Protein AF-0000000072903049 (afdb_homodimer)

InterPro domains:
  IPR007138 Antibiotic biosynthesis monooxygenase domain [PF03992] (1-74)
  IPR007138 Antibiotic biosynthesis monooxygenase domain [PS51725] (2-92)
  IPR011008 Dimeric alpha-beta barrel [SSF54909] (1-82)
  IPR050404 Heme-degrading monooxygenase [PTHR34474] (1-95)

Solvent-accessible surface area (backbone atoms only — not comparable to full-atom values): 11261 Å² total; per-residue (Å²): 76,24,34,40,36,45,30,41,31,29,48,51,92,50,46,65,57,54,52,52,51,50,40,54,48,52,64,55,49,76,70,40,67,52,54,72,47,75,48,39,31,36,37,79,54,94,67,32,33,33,39,32,41,40,35,32,20,62,39,60,66,37,52,53,52,56,64,61,32,65,72,51,45,50,53,52,51,54,52,54,52,46,52,72,74,40,78,60,93,70,66,72,50,72,48,80,48,66,36,32,58,47,88,77,122,78,25,35,41,35,44,31,42,33,31,48,51,92,51,47,67,58,55,53,52,50,48,40,55,47,52,62,56,48,75,70,40,70,49,53,72,47,76,48,38,29,36,38,79,55,94,68,32,33,34,39,32,42,39,36,32,22,63,39,61,68,36,52,53,52,56,62,61,33,65,72,49,45,51,52,52,50,52,52,54,52,47,55,72,74,40,78,62,90,70,67,71,51,72,48,80,48,65,35,30,59,48,88,75,121

Organism: NCBI:txid1402861

Foldseek 3Di:
DKKKKKKKKWFPVVVVVVVVVLVVCVVLVVPFPFWDDWDWDWDDDDGMIMIIIMTDGNDVVSVVVSCPDPVNVVVVVVVVVCVVVDVDPIDMDIDMDMDDDDDDD/DKKKKKKKKWFPVVVVVVVVVLVVCVVLVVPFPFWDDWDWDWDDDDGMIMIIIITDGNDVVSVVVSCPDPVNVVVVVVVVVCVVVDVDPIDMDIDMDMDDDDDDD

Sequence (210 aa):
MFVMNASFEIDKEYEDRLAHKAKKNKQEILEADGVVSFECWRKEHRETVEYVFVSKWEKQEDFKAWISREEHVEEHKEMNKKKKVEEPAVKIKKTLRSFETLEIDMFVMNASFEIDKEYEDRLAHKAKKNKQEILEADGVVSFECWRKEHRETVEYVFVSKWEKQEDFKAWISREEHVEEHKEMNKKKKVEEPAVKIKKTLRSFETLEID

pLDDT: mean 95.35, std 6.44, range [66.31, 98.94]

Radius of gyration: 19.25 Å; Cα contacts (8 Å, |Δi|>4): 342; chains: 2; bounding box: 36×58×46 Å

Nearest PDB structures (foldseek):
  1iuj-assembly1_B  TM=7.851E-01  e=2.931E-06  Thermus thermophilus
  8avi-assembly1_B  TM=8.011E-01  e=6.823E-06  Bacillus cereus ATCC 14579
  2zdo-assembly2_C  TM=6.700E-01  e=1.829E-05  Staphylococcus aureus
  1xbw-assembly1_A  TM=7.559E-01  e=2.150E-04  Staphylococcus aureus subsp. aureus MW2
  1n5v-assembly1_B  TM=6.209E-01  e=1.250E-03  Streptomyces coelicolor A3(2)

Secondary structure (DSSP, 8-state):
-EEEEEEEEEEGGGHHHHHHHHHHHHHHHTTSTTEEEEEEEEEE-SSEEEEEEEEEESSHHHHHHHHTSHHHHHHHHHHHHHHHHS--SS--EEEEEEEEEE---/-EEEEEEEEEEGGGHHHHHHHHHHHHHHHTTSTTEEEEEEEEEE-SSEEEEEEEEEESSHHHHHHHHTSHHHHHHHHHHHHHHHHS--SS--EEEEEEEEEE---

Structure (mmCIF, N/CA/C/O backbone):
data_AF-0000000072903049-model_v1
#
loop_
_entity.id
_entity.type
_entity.pdbx_description
1 polymer 'Antibiotic biosynthesis monooxygenase'
#
loop_
_atom_site.group_PDB
_atom_site.id
_atom_site.type_symbol
_atom_site.label_atom_id
_atom_site.label_alt_id
_atom_site.label_comp_id
_atom_site.label_asym_id
_atom_site.label_entity_id
_atom_site.label_seq_id
_atom_site.pdbx_PDB_ins_code
_atom_site.Cartn_x
_atom_site.Cartn_y
_atom_site.Cartn_z
_atom_site.occupancy
_atom_site.B_iso_or_equiv
_atom_site.auth_seq_id
_atom_site.auth_comp_id
_atom_site.auth_asym_id
_atom_site.auth_atom_id
_atom_site.pdbx_PDB_model_num
ATOM 1 N N . MET A 1 1 ? -13.984 1.523 -6.125 1 97.81 1 MET A N 1
ATOM 2 C CA . MET A 1 1 ? -12.953 0.667 -6.711 1 97.81 1 MET A CA 1
ATOM 3 C C . MET A 1 1 ? -12.195 -0.089 -5.625 1 97.81 1 MET A C 1
ATOM 5 O O . MET A 1 1 ? -11.906 0.464 -4.562 1 97.81 1 MET A O 1
ATOM 9 N N . PHE A 1 2 ? -12 -1.408 -5.785 1 98.88 2 PHE A N 1
ATOM 10 C CA . PHE A 1 2 ? -11.297 -2.275 -4.848 1 98.88 2 PHE A CA 1
ATOM 11 C C . PHE A 1 2 ? -9.805 -2.338 -5.184 1 98.88 2 PHE A C 1
ATOM 13 O O . PHE A 1 2 ? -9.438 -2.436 -6.355 1 98.88 2 PHE A O 1
ATOM 20 N N . VAL A 1 3 ? -8.953 -2.262 -4.129 1 98.94 3 VAL A N 1
ATOM 21 C CA . VAL A 1 3 ? -7.512 -2.309 -4.328 1 98.94 3 VAL A CA 1
ATOM 22 C C . VAL A 1 3 ? -6.918 -3.473 -3.537 1 98.94 3 VAL A C 1
ATOM 24 O O . VAL A 1 3 ? -7.227 -3.65 -2.355 1 98.94 3 VAL A O 1
ATOM 27 N N . MET A 1 4 ? -6.098 -4.281 -4.152 1 98.88 4 MET A N 1
ATOM 28 C CA . MET A 1 4 ? -5.352 -5.336 -3.471 1 98.88 4 MET A CA 1
ATOM 29 C C . MET A 1 4 ? -3.852 -5.105 -3.59 1 98.88 4 MET A C 1
ATOM 31 O O . MET A 1 4 ? -3.326 -4.965 -4.695 1 98.88 4 MET A O 1
ATOM 35 N N . ASN A 1 5 ? -3.203 -4.957 -2.438 1 98.94 5 ASN A N 1
ATOM 36 C CA . ASN A 1 5 ? -1.746 -4.969 -2.354 1 98.94 5 ASN A CA 1
ATOM 37 C C . ASN A 1 5 ? -1.224 -6.328 -1.896 1 98.94 5 ASN A C 1
ATOM 39 O O . ASN A 1 5 ? -1.419 -6.719 -0.744 1 98.94 5 ASN A O 1
ATOM 43 N N . ALA A 1 6 ? -0.595 -7.027 -2.775 1 98.81 6 ALA A N 1
ATOM 44 C CA . ALA A 1 6 ? 0.141 -8.234 -2.402 1 98.81 6 ALA A CA 1
ATOM 45 C C . ALA A 1 6 ? 1.641 -7.965 -2.336 1 98.81 6 ALA A C 1
ATOM 47 O O . ALA A 1 6 ? 2.289 -7.762 -3.367 1 98.81 6 ALA A O 1
ATOM 48 N N . SER A 1 7 ? 2.143 -7.977 -1.169 1 98.81 7 SER A N 1
ATOM 49 C CA . SER A 1 7 ? 3.559 -7.707 -0.949 1 98.81 7 SER A CA 1
ATOM 50 C C . SER A 1 7 ? 4.355 -9 -0.8 1 98.81 7 SER A C 1
ATOM 52 O O . SER A 1 7 ? 3.943 -9.906 -0.075 1 98.81 7 SER A O 1
ATOM 54 N N . PHE A 1 8 ? 5.434 -9.062 -1.446 1 98.75 8 PHE A N 1
ATOM 55 C CA . PHE A 1 8 ? 6.355 -10.195 -1.394 1 98.75 8 PHE A CA 1
ATOM 56 C C . PHE A 1 8 ? 7.766 -9.727 -1.054 1 98.75 8 PHE A C 1
ATOM 58 O O . PHE A 1 8 ? 8.336 -8.891 -1.761 1 98.75 8 PHE A O 1
ATOM 65 N N . GLU A 1 9 ? 8.312 -10.227 -0.028 1 98.81 9 GLU A N 1
ATOM 66 C CA . GLU A 1 9 ? 9.648 -9.852 0.427 1 98.81 9 GLU A CA 1
ATOM 67 C C . GLU A 1 9 ? 10.578 -11.07 0.471 1 98.81 9 GLU A C 1
ATOM 69 O O . GLU A 1 9 ? 10.195 -12.125 0.971 1 98.81 9 GLU A O 1
ATOM 74 N N . ILE A 1 10 ? 11.734 -10.898 -0.001 1 98.56 10 ILE A N 1
ATOM 75 C CA . ILE A 1 10 ? 12.68 -12.008 -0.15 1 98.56 10 ILE A CA 1
ATOM 76 C C . ILE A 1 10 ? 14.109 -11.5 0.017 1 98.56 10 ILE A C 1
ATOM 78 O O . ILE A 1 10 ? 14.359 -10.297 -0.09 1 98.56 10 ILE A O 1
ATOM 82 N N . ASP A 1 11 ? 15.031 -12.406 0.292 1 98.19 11 ASP A N 1
ATOM 83 C CA . ASP A 1 11 ? 16.438 -12.031 0.302 1 98.19 11 ASP A CA 1
ATOM 84 C C . ASP A 1 11 ? 16.875 -11.477 -1.054 1 98.19 11 ASP A C 1
ATOM 86 O O . ASP A 1 11 ? 16.469 -11.992 -2.098 1 98.19 11 ASP A O 1
ATOM 90 N N . LYS A 1 12 ? 17.766 -10.484 -1.036 1 97.94 12 LYS A N 1
ATOM 91 C CA . LYS A 1 12 ? 18.156 -9.75 -2.234 1 97.94 12 LYS A CA 1
ATOM 92 C C . LYS A 1 12 ? 18.75 -10.688 -3.285 1 97.94 12 LYS A C 1
ATOM 94 O O . LYS A 1 12 ? 18.578 -10.461 -4.488 1 97.94 12 LYS A O 1
ATOM 99 N N . GLU A 1 13 ? 19.406 -11.68 -2.797 1 97.25 13 GLU A N 1
ATOM 100 C CA . GLU A 1 13 ? 20.094 -12.586 -3.707 1 97.25 13 GLU A CA 1
ATOM 101 C C . GLU A 1 13 ? 19.094 -13.344 -4.582 1 97.25 13 GLU A C 1
ATOM 103 O O . GLU A 1 13 ? 19.453 -13.867 -5.637 1 97.25 13 GLU A O 1
ATOM 108 N N . TYR A 1 14 ? 17.859 -13.289 -4.246 1 97.69 14 TYR A N 1
ATOM 109 C CA . TYR A 1 14 ? 16.859 -14.055 -4.98 1 97.69 14 TYR A CA 1
ATOM 110 C C . TYR A 1 14 ? 15.836 -13.125 -5.621 1 97.69 14 TYR A C 1
ATOM 112 O O . TYR A 1 14 ? 14.711 -13.547 -5.922 1 97.69 14 TYR A O 1
ATOM 120 N N . GLU A 1 15 ? 16.094 -11.891 -5.793 1 98 15 GLU A N 1
ATOM 121 C CA . GLU A 1 15 ? 15.148 -10.914 -6.332 1 98 15 GLU A CA 1
ATOM 122 C C . GLU A 1 15 ? 14.586 -11.375 -7.672 1 98 15 GLU A C 1
ATOM 124 O O . GLU A 1 15 ? 13.445 -11.062 -8.016 1 98 15 GLU A O 1
ATOM 129 N N . ASP A 1 16 ? 15.367 -12.133 -8.406 1 97.56 16 ASP A N 1
ATOM 130 C CA . ASP A 1 16 ? 14.922 -12.617 -9.719 1 97.56 16 ASP A CA 1
ATOM 131 C C . ASP A 1 16 ? 13.633 -13.422 -9.594 1 97.56 16 ASP A C 1
ATOM 133 O O . ASP A 1 16 ? 12.812 -13.43 -10.523 1 97.56 16 ASP A O 1
ATOM 137 N N . ARG A 1 17 ? 13.438 -14.023 -8.523 1 96.94 17 ARG A N 1
ATOM 138 C CA . ARG A 1 17 ? 12.211 -14.789 -8.305 1 96.94 17 ARG A CA 1
ATOM 139 C C . ARG A 1 17 ? 10.992 -13.867 -8.25 1 96.94 17 ARG A C 1
ATOM 141 O O . ARG A 1 17 ? 9.938 -14.195 -8.781 1 96.94 17 ARG A O 1
ATOM 148 N N . LEU A 1 18 ? 11.18 -12.75 -7.633 1 98.19 18 LEU A N 1
ATOM 149 C CA . LEU A 1 18 ? 10.078 -11.797 -7.566 1 98.19 18 LEU A CA 1
ATOM 150 C C . LEU A 1 18 ? 9.82 -11.164 -8.93 1 98.19 18 LEU A C 1
ATOM 152 O O . LEU A 1 18 ? 8.672 -10.906 -9.297 1 98.19 18 LEU A O 1
ATOM 156 N N . ALA A 1 19 ? 10.891 -10.953 -9.617 1 98.06 19 ALA A N 1
ATOM 157 C CA . ALA A 1 19 ? 10.734 -10.391 -10.953 1 98.06 19 ALA A CA 1
ATOM 158 C C . ALA A 1 19 ? 9.93 -11.32 -11.852 1 98.06 19 ALA A C 1
ATOM 160 O O . ALA A 1 19 ? 9.047 -10.875 -12.594 1 98.06 19 ALA A O 1
ATOM 161 N N . HIS A 1 20 ? 10.242 -12.57 -11.773 1 97.44 20 HIS A N 1
ATOM 162 C CA . HIS A 1 20 ? 9.516 -13.57 -12.547 1 97.44 20 HIS A CA 1
ATOM 163 C C . HIS A 1 20 ? 8.047 -13.625 -12.133 1 97.44 20 HIS A C 1
ATOM 165 O O . HIS A 1 20 ? 7.156 -13.648 -12.984 1 97.44 20 HIS A O 1
ATOM 171 N N . LYS A 1 21 ? 7.797 -13.609 -10.891 1 97.31 21 LYS A N 1
ATOM 172 C CA . LYS A 1 21 ? 6.438 -13.609 -10.352 1 97.31 21 LYS A CA 1
ATOM 173 C C . LYS A 1 21 ? 5.652 -12.398 -10.844 1 97.31 21 LYS A C 1
ATOM 175 O O . LYS A 1 21 ? 4.488 -12.523 -11.227 1 97.31 21 LYS A O 1
ATOM 180 N N . ALA A 1 22 ? 6.305 -11.273 -10.828 1 98.25 22 ALA A N 1
ATOM 181 C CA . ALA A 1 22 ? 5.672 -10.031 -11.266 1 98.25 22 ALA A CA 1
ATOM 182 C C . ALA A 1 22 ? 5.266 -10.109 -12.734 1 98.25 22 ALA A C 1
ATOM 184 O O . ALA A 1 22 ? 4.16 -9.703 -13.102 1 98.25 22 ALA A O 1
ATOM 185 N N . LYS A 1 23 ? 6.172 -10.57 -13.547 1 97.69 23 LYS A N 1
ATOM 186 C CA . LYS A 1 23 ? 5.895 -10.703 -14.977 1 97.69 23 LYS A CA 1
ATOM 187 C C . LYS A 1 23 ? 4.707 -11.625 -15.227 1 97.69 23 LYS A C 1
ATOM 189 O O . LYS A 1 23 ? 3.797 -11.289 -15.984 1 97.69 23 LYS A O 1
ATOM 194 N N . LYS A 1 24 ? 4.734 -12.781 -14.617 1 96.31 24 LYS A N 1
ATOM 195 C CA . LYS A 1 24 ? 3.65 -13.75 -14.758 1 96.31 24 LYS A CA 1
ATOM 196 C C . LYS A 1 24 ? 2.326 -13.164 -14.281 1 96.31 24 LYS A C 1
ATOM 198 O O . LYS A 1 24 ? 1.304 -13.289 -14.961 1 96.31 24 LYS A O 1
ATOM 203 N N . ASN A 1 25 ? 2.326 -12.57 -13.094 1 97.12 25 ASN A N 1
ATOM 204 C CA . ASN A 1 25 ? 1.116 -11.977 -12.531 1 97.12 25 ASN A CA 1
ATOM 205 C C . ASN A 1 25 ? 0.532 -10.914 -13.453 1 97.12 25 ASN A C 1
ATOM 207 O O . ASN A 1 25 ? -0.679 -10.875 -13.688 1 97.12 25 ASN A O 1
ATOM 211 N N . LYS A 1 26 ? 1.396 -10.039 -13.898 1 97.56 26 LYS A N 1
ATOM 212 C CA . LYS A 1 26 ? 0.942 -8.977 -14.789 1 97.56 26 LYS A CA 1
ATOM 213 C C . LYS A 1 26 ? 0.215 -9.547 -16 1 97.56 26 LYS A C 1
ATOM 215 O O . LYS A 1 26 ? -0.867 -9.078 -16.359 1 97.56 26 LYS A O 1
ATOM 220 N N . GLN A 1 27 ? 0.787 -10.539 -16.641 1 95.88 27 GLN A N 1
ATOM 221 C CA . GLN A 1 27 ? 0.192 -11.172 -17.828 1 95.88 27 GLN A CA 1
ATOM 222 C C . GLN A 1 27 ? -1.183 -11.75 -17.5 1 95.88 27 GLN A C 1
ATOM 224 O O . GLN A 1 27 ? -2.133 -11.562 -18.266 1 95.88 27 GLN A O 1
ATOM 229 N N . GLU A 1 28 ? -1.325 -12.406 -16.422 1 96 28 GLU A N 1
ATOM 230 C CA . GLU A 1 28 ? -2.568 -13.07 -16.047 1 96 28 GLU A CA 1
ATOM 231 C C . GLU A 1 28 ? -3.627 -12.055 -15.617 1 96 28 GLU A C 1
ATOM 233 O O . GLU A 1 28 ? -4.785 -12.148 -16.031 1 96 28 GLU A O 1
ATOM 238 N N . ILE A 1 29 ? -3.209 -11.086 -14.812 1 97.5 29 ILE A N 1
ATOM 239 C CA . ILE A 1 29 ? -4.168 -10.211 -14.148 1 97.5 29 ILE A CA 1
ATOM 240 C C . ILE A 1 29 ? -4.77 -9.234 -15.156 1 97.5 29 ILE A C 1
ATOM 242 O O . ILE A 1 29 ? -5.934 -8.859 -15.047 1 97.5 29 ILE A O 1
ATOM 246 N N . LEU A 1 30 ? -4.043 -8.828 -16.125 1 95 30 LEU A N 1
ATOM 247 C CA . LEU A 1 30 ? -4.531 -7.859 -17.094 1 95 30 LEU A CA 1
ATOM 248 C C . LEU A 1 30 ? -5.59 -8.477 -18 1 95 30 LEU A C 1
ATOM 250 O O . LEU A 1 30 ? -6.332 -7.762 -18.672 1 95 30 LEU A O 1
ATOM 254 N N . GLU A 1 31 ? -5.699 -9.844 -18 1 94.81 31 GLU A N 1
ATOM 255 C CA . GLU A 1 31 ? -6.723 -10.555 -18.766 1 94.81 31 GLU A CA 1
ATOM 256 C C . GLU A 1 31 ? -7.977 -10.789 -17.938 1 94.81 31 GLU A C 1
ATOM 258 O O . GLU A 1 31 ? -8.992 -11.266 -18.438 1 94.81 31 GLU A O 1
ATOM 263 N N . ALA A 1 32 ? -7.906 -10.398 -16.703 1 97.19 32 ALA A N 1
ATOM 264 C CA . ALA A 1 32 ? -9 -10.68 -15.781 1 97.19 32 ALA A CA 1
ATOM 265 C C . ALA A 1 32 ? -10.156 -9.703 -15.984 1 97.19 32 ALA A C 1
ATOM 267 O O . ALA A 1 32 ? -9.938 -8.523 -16.281 1 97.19 32 ALA A O 1
ATOM 268 N N . ASP A 1 33 ? -11.32 -10.188 -15.836 1 97.5 33 ASP A N 1
ATOM 269 C CA . ASP A 1 33 ? -12.492 -9.32 -15.875 1 97.5 33 ASP A CA 1
ATOM 270 C C . ASP A 1 33 ? -12.516 -8.375 -14.68 1 97.5 33 ASP A C 1
ATOM 272 O O . ASP A 1 33 ? -12.258 -8.797 -13.547 1 97.5 33 ASP A O 1
ATOM 276 N N . GLY A 1 34 ? -12.805 -7.113 -14.977 1 98.31 34 GLY A N 1
ATOM 277 C CA . GLY A 1 34 ? -13.039 -6.164 -13.898 1 98.31 34 GLY A CA 1
ATOM 278 C C . GLY A 1 34 ? -11.766 -5.492 -13.406 1 98.31 34 GLY A C 1
ATOM 279 O O . GLY A 1 34 ? -11.82 -4.609 -12.555 1 98.31 34 GLY A O 1
ATOM 280 N N . VAL A 1 35 ? -10.586 -5.887 -13.922 1 98.5 35 VAL A N 1
ATOM 281 C CA . VAL A 1 35 ? -9.328 -5.254 -13.531 1 98.5 35 VAL A CA 1
ATOM 282 C C . VAL A 1 35 ? -9.242 -3.855 -14.141 1 98.5 35 VAL A C 1
ATOM 284 O O . VAL A 1 35 ? -9.562 -3.664 -15.32 1 98.5 35 VAL A O 1
ATOM 287 N N . VAL A 1 36 ? -8.922 -2.93 -13.3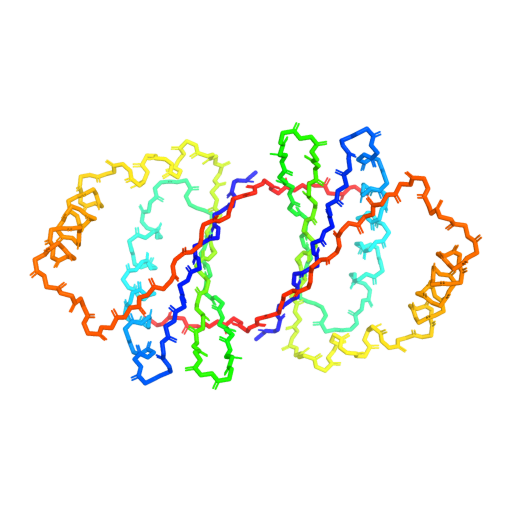36 1 98.25 36 VAL A N 1
ATOM 288 C CA . VAL A 1 36 ? -8.812 -1.538 -13.766 1 98.25 36 VAL A CA 1
ATOM 289 C C . VAL A 1 36 ? -7.352 -1.194 -14.039 1 98.25 36 VAL A C 1
ATOM 291 O O . VAL A 1 36 ? -7.039 -0.52 -15.023 1 98.25 36 VAL A O 1
ATOM 294 N N . SER A 1 37 ? -6.465 -1.65 -13.188 1 97.81 37 SER A N 1
ATOM 295 C CA . SER A 1 37 ? -5.043 -1.377 -13.367 1 97.81 37 SER A CA 1
ATOM 296 C C . SER A 1 37 ? -4.188 -2.332 -12.539 1 97.81 37 SER A C 1
ATOM 298 O O . SER A 1 37 ? -4.684 -2.979 -11.617 1 97.81 37 SER A O 1
ATOM 300 N N . PHE A 1 38 ? -2.943 -2.436 -12.945 1 98.38 38 PHE A N 1
ATOM 301 C CA . PHE A 1 38 ? -1.919 -3.186 -12.227 1 98.38 38 PHE A CA 1
ATOM 302 C C . PHE A 1 38 ? -0.594 -2.432 -12.234 1 98.38 38 PHE A C 1
ATOM 304 O O . PHE A 1 38 ? -0.163 -1.931 -13.273 1 98.38 38 PHE A O 1
ATOM 311 N N . GLU A 1 39 ? -0.004 -2.354 -11.094 1 98.56 39 GLU A N 1
ATOM 312 C CA . GLU A 1 39 ? 1.344 -1.812 -10.945 1 98.56 39 GLU A CA 1
ATOM 313 C C . GLU A 1 39 ? 2.201 -2.701 -10.055 1 98.56 39 GLU A C 1
ATOM 315 O O . GLU A 1 39 ? 1.678 -3.434 -9.211 1 98.56 39 GLU A O 1
ATOM 320 N N . CYS A 1 40 ? 3.484 -2.625 -10.25 1 98.81 40 CYS A N 1
ATOM 321 C CA . CYS A 1 40 ? 4.461 -3.219 -9.344 1 98.81 40 CYS A CA 1
ATOM 322 C C . CYS A 1 40 ? 5.344 -2.148 -8.711 1 98.81 40 CYS A C 1
ATOM 324 O O . CYS A 1 40 ? 5.895 -1.299 -9.414 1 98.81 40 CYS A O 1
ATOM 326 N N . TRP A 1 41 ? 5.383 -2.184 -7.41 1 98.94 41 TRP A N 1
ATOM 327 C CA . TRP A 1 41 ? 6.246 -1.278 -6.66 1 98.94 41 TRP A CA 1
ATOM 328 C C . TRP A 1 41 ? 7.402 -2.037 -6.012 1 98.94 41 TRP A C 1
ATOM 330 O O . TRP A 1 41 ? 7.262 -3.213 -5.664 1 98.94 41 TRP A O 1
ATOM 340 N N . ARG A 1 42 ? 8.516 -1.408 -5.816 1 98.88 42 ARG A N 1
ATOM 341 C CA . ARG A 1 42 ? 9.727 -2.039 -5.309 1 98.88 42 ARG A CA 1
ATOM 342 C C . ARG A 1 42 ? 10.344 -1.218 -4.184 1 98.88 42 ARG A C 1
ATOM 344 O O . ARG A 1 42 ? 10.414 0.011 -4.27 1 98.88 42 ARG A O 1
ATOM 351 N N . LYS A 1 43 ? 10.758 -1.858 -3.17 1 98.75 43 LYS A N 1
ATOM 352 C CA . LYS A 1 43 ? 11.531 -1.257 -2.084 1 98.75 43 LYS A CA 1
ATOM 353 C C . LYS A 1 43 ? 12.688 -2.16 -1.662 1 98.75 43 LYS A C 1
ATOM 355 O O . LYS A 1 43 ? 12.492 -3.359 -1.447 1 98.75 43 LYS A O 1
ATOM 360 N N . GLU A 1 44 ? 13.844 -1.584 -1.551 1 98.38 44 GLU A N 1
ATOM 361 C CA . GLU A 1 44 ? 15 -2.316 -1.046 1 98.38 44 GLU A CA 1
ATOM 362 C C . GLU A 1 44 ? 15.211 -2.059 0.444 1 98.38 44 GLU A C 1
ATOM 364 O O . GLU A 1 44 ? 15.211 -0.908 0.887 1 98.38 44 GLU A O 1
ATOM 369 N N . HIS A 1 45 ? 15.344 -3.098 1.189 1 98.25 45 HIS A N 1
ATOM 370 C CA . HIS A 1 45 ? 15.758 -3.041 2.588 1 98.25 45 HIS A CA 1
ATOM 371 C C . HIS A 1 45 ? 17.219 -3.416 2.746 1 98.25 45 HIS A C 1
ATOM 373 O O . HIS A 1 45 ? 17.969 -3.475 1.76 1 98.25 45 HIS A O 1
ATOM 379 N N . ARG A 1 46 ? 17.609 -3.533 3.938 1 97.81 46 ARG A N 1
ATOM 380 C CA . ARG A 1 46 ? 19.031 -3.818 4.176 1 97.81 46 ARG A CA 1
ATOM 381 C C . ARG A 1 46 ? 19.438 -5.145 3.543 1 97.81 46 ARG A C 1
ATOM 383 O O . ARG A 1 46 ? 20.375 -5.199 2.758 1 97.81 46 ARG A O 1
ATOM 390 N N . GLU A 1 47 ? 18.641 -6.25 3.818 1 98 47 GLU A N 1
ATOM 391 C CA . GLU A 1 47 ? 19.047 -7.582 3.371 1 98 47 GLU A CA 1
ATOM 392 C C . GLU A 1 47 ? 18.016 -8.156 2.393 1 98 47 GLU A C 1
ATOM 394 O O . GLU A 1 47 ? 18.297 -9.156 1.721 1 98 47 GLU A O 1
ATOM 399 N N . THR A 1 48 ? 16.859 -7.465 2.314 1 98.62 48 THR A N 1
ATOM 400 C CA . THR A 1 48 ? 15.773 -8.023 1.516 1 98.62 48 THR A CA 1
ATOM 401 C C . THR A 1 48 ? 15.281 -7.008 0.49 1 98.62 48 THR A C 1
ATOM 403 O O . THR A 1 48 ? 15.695 -5.844 0.51 1 98.62 48 THR A O 1
ATOM 406 N N . VAL A 1 49 ? 14.531 -7.527 -0.465 1 98.75 49 VAL A N 1
ATOM 407 C CA . VAL A 1 49 ? 13.805 -6.699 -1.425 1 98.75 49 VAL A CA 1
ATOM 408 C C . VAL A 1 49 ? 12.32 -7.051 -1.392 1 98.75 49 VAL A C 1
ATOM 410 O O . VAL A 1 49 ? 11.953 -8.219 -1.229 1 98.75 49 VAL A O 1
ATOM 413 N N . GLU A 1 50 ? 11.578 -6.016 -1.53 1 98.88 50 GLU A N 1
ATOM 414 C CA . GLU A 1 50 ? 10.125 -6.148 -1.481 1 98.88 50 GLU A CA 1
ATOM 415 C C . GLU A 1 50 ? 9.484 -5.664 -2.777 1 98.88 50 GLU A C 1
ATOM 417 O O . GLU A 1 50 ? 9.812 -4.586 -3.273 1 98.88 50 GLU A O 1
ATOM 422 N N . TYR A 1 51 ? 8.633 -6.512 -3.35 1 98.94 51 TYR A N 1
ATOM 423 C CA . TYR A 1 51 ? 7.73 -6.109 -4.426 1 98.94 51 TYR A CA 1
ATOM 424 C C . TYR A 1 51 ? 6.289 -6.051 -3.934 1 98.94 51 TYR A C 1
ATOM 426 O O . TYR A 1 51 ? 5.828 -6.953 -3.23 1 98.94 51 TYR A O 1
ATOM 434 N N . VAL A 1 52 ? 5.641 -5.035 -4.281 1 98.94 52 VAL A N 1
ATOM 435 C CA . VAL A 1 52 ? 4.211 -4.93 -4.012 1 98.94 52 VAL A CA 1
ATOM 436 C C . VAL A 1 52 ? 3.436 -4.93 -5.328 1 98.94 52 VAL A C 1
ATOM 438 O O . VAL A 1 52 ? 3.619 -4.043 -6.164 1 98.94 52 VAL A O 1
ATOM 441 N N . PHE A 1 53 ? 2.627 -5.941 -5.488 1 98.88 53 PHE A N 1
ATOM 442 C CA . PHE A 1 53 ? 1.685 -5.973 -6.602 1 98.88 53 PHE A CA 1
ATOM 443 C C . PHE A 1 53 ? 0.409 -5.215 -6.254 1 98.88 53 PHE A C 1
ATOM 445 O O . PHE A 1 53 ? -0.372 -5.66 -5.406 1 98.88 53 PHE A O 1
ATOM 452 N N . VAL A 1 54 ? 0.245 -4.113 -6.953 1 98.88 54 VAL A N 1
ATOM 453 C CA . VAL A 1 54 ? -0.908 -3.256 -6.699 1 98.88 54 VAL A CA 1
ATOM 454 C C . VAL A 1 54 ? -1.93 -3.416 -7.82 1 98.88 54 VAL A C 1
ATOM 456 O O . VAL A 1 54 ? -1.704 -2.959 -8.945 1 98.88 54 VAL A O 1
ATOM 459 N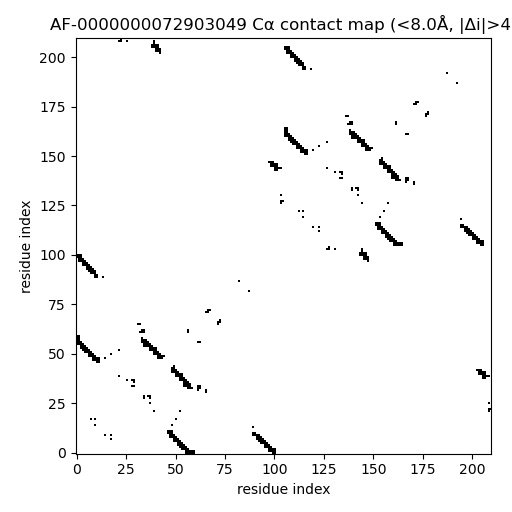 N . SER A 1 55 ? -3.049 -4.012 -7.473 1 98.75 55 SER A N 1
ATOM 460 C CA . SER A 1 55 ? -4.109 -4.188 -8.461 1 98.75 55 SER A CA 1
ATOM 461 C C . SER A 1 55 ? -5.383 -3.459 -8.047 1 98.75 55 SER A C 1
ATOM 463 O O . SER A 1 55 ? -5.758 -3.48 -6.867 1 98.75 55 SER A O 1
ATOM 465 N N . LYS A 1 56 ? -5.988 -2.85 -8.992 1 98.81 56 LYS A N 1
ATOM 466 C CA . LYS A 1 56 ? -7.27 -2.178 -8.781 1 98.81 56 LYS A CA 1
ATOM 467 C C . LYS A 1 56 ? -8.375 -2.854 -9.586 1 98.81 56 LYS A C 1
ATOM 469 O O . LYS A 1 56 ? -8.164 -3.271 -10.719 1 98.81 56 LYS A O 1
ATOM 474 N N . TRP A 1 57 ? -9.484 -2.893 -8.992 1 98.81 57 TRP A N 1
ATOM 475 C CA . TRP A 1 57 ? -10.617 -3.631 -9.539 1 98.81 57 TRP A CA 1
ATOM 476 C C . TRP A 1 57 ? -11.898 -2.812 -9.438 1 98.81 57 TRP A C 1
ATOM 478 O O . TRP A 1 57 ? -12.102 -2.072 -8.477 1 98.81 57 TRP A O 1
ATOM 488 N N . GLU A 1 58 ? -12.781 -3.035 -10.422 1 98.56 58 GLU A N 1
ATOM 489 C CA . GLU A 1 58 ? -14.062 -2.344 -10.391 1 98.56 58 GLU A CA 1
ATOM 490 C C . GLU A 1 58 ? -14.836 -2.674 -9.117 1 98.56 58 GLU A C 1
ATOM 492 O O . GLU A 1 58 ? -15.438 -1.789 -8.5 1 98.56 58 GLU A O 1
ATOM 497 N N . LYS A 1 59 ? -14.844 -3.885 -8.82 1 98.19 59 LYS A N 1
ATOM 498 C CA . LYS A 1 59 ? -15.492 -4.367 -7.602 1 98.19 59 LYS A CA 1
ATOM 499 C C . LYS A 1 59 ? -14.711 -5.523 -6.98 1 98.19 59 LYS A C 1
ATOM 501 O O . LYS A 1 59 ? -13.961 -6.211 -7.672 1 98.19 59 LYS A O 1
ATOM 506 N N . GLN A 1 60 ? -14.891 -5.73 -5.664 1 98.5 60 GLN A N 1
ATOM 507 C CA . GLN A 1 60 ? -14.195 -6.789 -4.934 1 98.5 60 GLN A CA 1
ATOM 508 C C . GLN A 1 60 ? -14.539 -8.164 -5.5 1 98.5 60 GLN A C 1
ATOM 510 O O . GLN A 1 60 ? -13.695 -9.062 -5.527 1 98.5 60 GLN A O 1
ATOM 515 N N . GLU A 1 61 ? -15.758 -8.383 -5.891 1 98.62 61 GLU A N 1
ATOM 516 C CA . GLU A 1 61 ? -16.219 -9.656 -6.43 1 98.62 61 GLU A CA 1
ATOM 517 C C . GLU A 1 61 ? -15.391 -10.078 -7.641 1 98.62 61 GLU A C 1
ATOM 519 O O . GLU A 1 61 ? -15.18 -11.273 -7.871 1 98.62 61 GLU A O 1
ATOM 524 N N . ASP A 1 62 ? -14.984 -9.094 -8.438 1 98.5 62 ASP A N 1
ATOM 525 C CA . ASP A 1 62 ? -14.141 -9.398 -9.594 1 98.5 62 ASP A CA 1
ATOM 526 C C . ASP A 1 62 ? -12.805 -9.992 -9.156 1 98.5 62 ASP A C 1
ATOM 528 O O . ASP A 1 62 ? -12.336 -10.969 -9.75 1 98.5 62 ASP A O 1
ATOM 532 N N . PHE A 1 63 ? -12.219 -9.422 -8.125 1 98.56 63 PHE A N 1
ATOM 533 C CA . PHE A 1 63 ? -10.969 -9.945 -7.578 1 98.56 63 PHE A CA 1
ATOM 534 C C . PHE A 1 63 ? -11.164 -11.352 -7.035 1 98.56 63 PHE A C 1
ATOM 536 O O . PHE A 1 63 ? -10.359 -12.25 -7.305 1 98.56 63 PHE A O 1
ATOM 543 N N . LYS A 1 64 ? -12.219 -11.547 -6.301 1 98.38 64 LYS A N 1
ATOM 544 C CA . LYS A 1 64 ? -12.508 -12.859 -5.723 1 98.38 64 LYS A CA 1
ATOM 545 C C . LYS A 1 64 ? -12.68 -13.914 -6.812 1 98.38 64 LYS A C 1
ATOM 547 O O . LYS A 1 64 ? -12.219 -15.047 -6.668 1 98.38 64 LYS A O 1
ATOM 552 N N . ALA A 1 65 ? -13.398 -13.562 -7.82 1 98.06 65 ALA A N 1
ATOM 553 C CA . ALA A 1 65 ? -13.555 -14.477 -8.945 1 98.06 65 ALA A CA 1
ATOM 554 C C . ALA A 1 65 ? -12.211 -14.844 -9.555 1 98.06 65 ALA A C 1
ATOM 556 O O . ALA A 1 65 ? -11.969 -16 -9.906 1 98.06 65 ALA A O 1
ATOM 557 N N . TRP A 1 66 ? -11.398 -13.844 -9.68 1 97.94 66 TRP A N 1
ATOM 558 C CA . TRP A 1 66 ? -10.078 -14.039 -10.273 1 97.94 66 TRP A CA 1
ATOM 559 C C . TRP A 1 66 ? -9.242 -15 -9.438 1 97.94 66 TRP A C 1
ATOM 561 O O . TRP A 1 66 ? -8.609 -15.914 -9.977 1 97.94 66 TRP A O 1
ATOM 571 N N . ILE A 1 67 ? -9.195 -14.82 -8.094 1 97.38 67 ILE A N 1
ATOM 572 C CA . ILE A 1 67 ? -8.32 -15.648 -7.277 1 97.38 67 ILE A CA 1
ATOM 573 C C . ILE A 1 67 ? -8.93 -17.031 -7.102 1 97.38 67 ILE A C 1
ATOM 575 O O . ILE A 1 67 ? -8.273 -17.953 -6.617 1 97.38 67 ILE A O 1
ATOM 579 N N . SER A 1 68 ? -10.18 -17.203 -7.52 1 97.19 68 SER A N 1
ATOM 580 C CA . SER A 1 68 ? -10.852 -18.484 -7.363 1 97.19 68 SER A CA 1
ATOM 581 C C . SER A 1 68 ? -10.758 -19.312 -8.633 1 97.19 68 SER A C 1
ATOM 583 O O . SER A 1 68 ? -11.211 -20.469 -8.672 1 97.19 68 SER A O 1
ATOM 585 N N . ARG A 1 69 ? -10.227 -18.844 -9.664 1 96.31 69 ARG A N 1
ATOM 586 C CA . ARG A 1 69 ? -10.078 -19.578 -10.914 1 96.31 69 ARG A CA 1
ATOM 587 C C . ARG A 1 69 ? -9.266 -20.859 -10.695 1 96.31 69 ARG A C 1
ATOM 589 O O . ARG A 1 69 ? -8.344 -20.875 -9.875 1 96.31 69 ARG A O 1
ATOM 596 N N . GLU A 1 70 ? -9.555 -21.797 -11.492 1 95.31 70 GLU A N 1
ATOM 597 C CA . GLU A 1 70 ? -8.953 -23.125 -11.312 1 95.31 70 GLU A CA 1
ATOM 598 C C . GLU A 1 70 ? -7.434 -23.047 -11.422 1 95.31 70 GLU A C 1
ATOM 600 O O . GLU A 1 70 ? -6.723 -23.656 -10.617 1 95.31 70 GLU A O 1
ATOM 605 N N . GLU A 1 71 ? -7.062 -22.391 -12.477 1 93.88 71 GLU A N 1
ATOM 606 C CA . GLU A 1 71 ? -5.625 -22.281 -12.703 1 93.88 71 GLU A CA 1
ATOM 607 C C . GLU A 1 71 ? -4.922 -21.688 -11.484 1 93.88 71 GLU A C 1
ATOM 609 O O . GLU A 1 71 ? -3.873 -22.188 -11.062 1 93.88 71 GLU A O 1
ATOM 614 N N . HIS A 1 72 ? -5.434 -20.656 -10.859 1 95.38 72 HIS A N 1
ATOM 615 C CA . HIS A 1 72 ? -4.84 -19.984 -9.703 1 95.38 72 HIS A CA 1
ATOM 616 C C . HIS A 1 72 ? -4.852 -20.875 -8.477 1 95.38 72 HIS A C 1
ATOM 618 O O . HIS A 1 72 ? -3.834 -21.016 -7.793 1 95.38 72 HIS A O 1
ATOM 624 N N . VAL A 1 73 ? -5.961 -21.531 -8.266 1 95.5 73 VAL A N 1
ATOM 625 C CA . VAL A 1 73 ? -6.121 -22.391 -7.102 1 95.5 73 VAL A CA 1
ATOM 626 C C . VAL A 1 73 ? -5.156 -23.578 -7.191 1 95.5 73 VAL A C 1
ATOM 628 O O . VAL A 1 73 ? -4.52 -23.938 -6.199 1 95.5 73 VAL A O 1
ATOM 631 N N . GLU A 1 74 ? -5.031 -24.109 -8.344 1 95 74 GLU A N 1
ATOM 632 C CA . GLU A 1 74 ? -4.133 -25.25 -8.531 1 95 74 GLU A CA 1
ATOM 633 C C . GLU A 1 74 ? -2.678 -24.859 -8.312 1 95 74 GLU A C 1
ATOM 635 O O . GLU A 1 74 ? -1.904 -25.609 -7.723 1 95 74 GLU A O 1
ATOM 640 N N . GLU A 1 75 ? -2.369 -23.656 -8.797 1 92.5 75 GLU A N 1
ATOM 641 C CA . GLU A 1 75 ? -1.014 -23.156 -8.594 1 92.5 75 GLU A CA 1
ATOM 642 C C . GLU A 1 75 ? -0.699 -23.016 -7.102 1 92.5 75 GLU A C 1
ATOM 644 O O . GLU A 1 75 ? 0.379 -23.422 -6.652 1 92.5 75 GLU A O 1
ATOM 649 N N . HIS A 1 76 ? -1.574 -22.5 -6.348 1 92.81 76 HIS A N 1
ATOM 650 C CA . HIS A 1 76 ? -1.37 -22.328 -4.914 1 92.81 76 HIS A CA 1
ATOM 651 C C . HIS A 1 76 ? -1.346 -23.672 -4.199 1 92.81 76 HIS A C 1
ATOM 653 O O . HIS A 1 76 ? -0.562 -23.875 -3.268 1 92.81 76 HIS A O 1
ATOM 659 N N . LYS A 1 77 ? -2.123 -24.656 -4.688 1 92.25 77 LYS A N 1
ATOM 660 C CA . LYS A 1 77 ? -2.109 -26.016 -4.137 1 92.25 77 LYS A CA 1
ATOM 661 C C . LYS A 1 77 ? -0.742 -26.672 -4.32 1 92.25 77 LYS A C 1
ATOM 663 O O . LYS A 1 77 ? -0.209 -27.281 -3.389 1 92.25 77 LYS A O 1
ATOM 668 N N . GLU A 1 78 ? -0.275 -26.531 -5.461 1 90.94 78 GLU A N 1
ATOM 669 C CA . GLU A 1 78 ? 1.027 -27.125 -5.773 1 90.94 78 GLU A CA 1
ATOM 670 C C . GLU A 1 78 ? 2.133 -26.469 -4.941 1 90.94 78 GLU A C 1
ATOM 672 O O . GLU A 1 78 ? 3.029 -27.172 -4.449 1 90.94 78 GLU A O 1
ATOM 677 N N .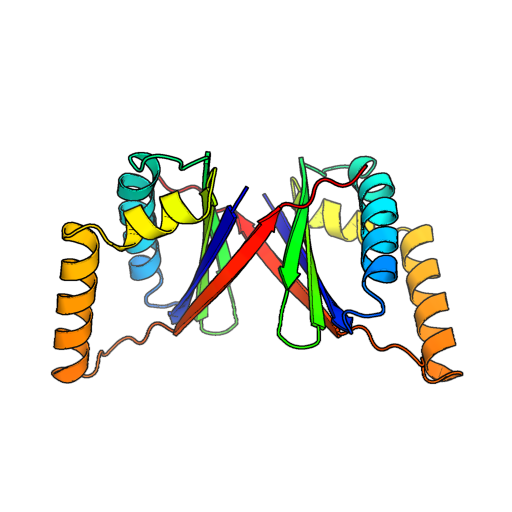 MET A 1 79 ? 2.064 -25.156 -4.719 1 88.06 79 MET A N 1
ATOM 678 C CA . MET A 1 79 ? 3.041 -24.438 -3.908 1 88.06 79 MET A CA 1
ATOM 679 C C . MET A 1 79 ? 2.996 -24.906 -2.457 1 88.06 79 MET A C 1
ATOM 681 O O . MET A 1 79 ? 4.039 -25.094 -1.831 1 88.06 79 MET A O 1
ATOM 685 N N . ASN A 1 80 ? 1.777 -25.125 -2.029 1 87.25 80 ASN A N 1
ATOM 686 C CA . ASN A 1 80 ? 1.6 -25.547 -0.645 1 87.25 80 ASN A CA 1
ATOM 687 C C . ASN A 1 80 ? 2.104 -26.969 -0.423 1 87.25 80 ASN A C 1
ATOM 689 O O . ASN A 1 80 ? 2.668 -27.266 0.629 1 87.25 80 ASN A O 1
ATOM 693 N N . LYS A 1 81 ? 2.012 -27.797 -1.399 1 87.44 81 LYS A N 1
ATOM 694 C CA . LYS A 1 81 ? 2.525 -29.156 -1.331 1 87.44 81 LYS A CA 1
ATOM 695 C C . LYS A 1 81 ? 4.051 -29.172 -1.301 1 87.44 81 LYS A C 1
ATOM 697 O O . LYS A 1 81 ? 4.656 -29.922 -0.533 1 87.44 81 LYS A O 1
ATOM 702 N N . LYS A 1 82 ? 4.547 -28.359 -2.062 1 85.12 82 LYS A N 1
ATOM 703 C CA . LYS A 1 82 ? 6.004 -28.281 -2.115 1 85.12 82 LYS A CA 1
ATOM 704 C C . LYS A 1 82 ? 6.574 -27.75 -0.803 1 85.12 82 LYS A C 1
ATOM 706 O O . LYS A 1 82 ? 7.617 -28.219 -0.341 1 85.12 82 LYS A O 1
ATOM 711 N N . LYS A 1 83 ? 5.926 -26.844 -0.232 1 81.94 83 LYS A N 1
ATOM 712 C CA . LYS A 1 83 ? 6.355 -26.281 1.042 1 81.94 83 LYS A CA 1
ATOM 713 C C . LYS A 1 83 ? 6.324 -27.328 2.15 1 81.94 83 LYS A C 1
ATOM 715 O O . LYS A 1 83 ? 7.137 -27.281 3.074 1 81.94 83 LYS A O 1
ATOM 720 N N . LYS A 1 84 ? 5.551 -28.281 2.09 1 82.44 84 LYS A N 1
ATOM 721 C CA . LYS A 1 84 ? 5.375 -29.297 3.119 1 82.44 84 LYS A CA 1
ATOM 722 C C . LYS A 1 84 ? 6.445 -30.391 3.01 1 82.44 84 LYS A C 1
ATOM 724 O O . LYS A 1 84 ? 6.766 -31.047 3.998 1 82.44 84 LYS A O 1
ATOM 729 N N . VAL A 1 85 ? 6.875 -30.469 1.936 1 80.56 85 VAL A N 1
ATOM 730 C CA . VAL A 1 85 ? 7.77 -31.594 1.704 1 80.56 85 VAL A CA 1
ATOM 731 C C . VAL A 1 85 ? 9.219 -31.125 1.753 1 80.56 85 VAL A C 1
ATOM 733 O O . VAL A 1 85 ? 10.109 -31.875 2.18 1 80.56 85 VAL A O 1
ATOM 736 N N . GLU A 1 86 ? 9.508 -29.938 1.183 1 72 86 GLU A N 1
ATOM 737 C CA . GLU A 1 86 ? 10.859 -29.391 1.148 1 72 86 GLU A CA 1
ATOM 738 C C . GLU A 1 86 ? 10.914 -28.016 1.788 1 72 86 GLU A C 1
ATOM 740 O O . GLU A 1 86 ? 10.031 -27.188 1.564 1 72 86 GLU A O 1
ATOM 745 N N . GLU A 1 87 ? 11.672 -27.906 2.836 1 66.31 87 GLU A N 1
ATOM 746 C CA . GLU A 1 87 ? 11.859 -26.531 3.285 1 66.31 87 GLU A CA 1
ATOM 747 C C . GLU A 1 87 ? 12.492 -25.672 2.191 1 66.31 87 GLU A C 1
ATOM 749 O O . GLU A 1 87 ? 13.602 -25.969 1.737 1 66.31 87 GLU A O 1
ATOM 754 N N . PRO A 1 88 ? 11.719 -24.891 1.828 1 66.56 88 PRO A N 1
ATOM 755 C CA . PRO A 1 88 ? 12.336 -24.109 0.756 1 66.56 88 PRO A CA 1
ATOM 756 C C . PRO A 1 88 ? 13.617 -23.422 1.197 1 66.56 88 PRO A C 1
ATOM 758 O O . PRO A 1 88 ? 13.711 -22.938 2.332 1 66.56 88 PRO A O 1
ATOM 761 N N . ALA A 1 89 ? 14.531 -23.562 0.421 1 76.56 89 ALA A N 1
ATOM 762 C CA . ALA A 1 89 ? 15.805 -22.891 0.689 1 76.56 89 ALA A CA 1
ATOM 763 C C . ALA A 1 89 ? 15.625 -21.375 0.721 1 76.56 89 ALA A C 1
ATOM 765 O O . ALA A 1 89 ? 16.328 -20.688 1.456 1 76.56 89 ALA A O 1
ATOM 766 N N . VAL A 1 90 ? 14.539 -20.984 0.019 1 88.62 90 VAL A N 1
ATOM 767 C CA . VAL A 1 90 ? 14.32 -19.547 -0.086 1 88.62 90 VAL A CA 1
ATOM 768 C C . VAL A 1 90 ? 12.922 -19.188 0.429 1 88.62 90 VAL A C 1
ATOM 770 O O . VAL A 1 90 ? 11.922 -19.703 -0.078 1 88.62 90 VAL A O 1
ATOM 773 N N . LYS A 1 91 ? 12.898 -18.438 1.372 1 91.62 91 LYS A N 1
ATOM 774 C CA . LYS A 1 91 ? 11.633 -18.047 1.991 1 91.62 91 LYS A CA 1
ATOM 775 C C . LYS A 1 91 ? 11.148 -16.703 1.473 1 91.62 91 LYS A C 1
ATOM 777 O O . LYS A 1 91 ? 11.938 -15.75 1.375 1 91.62 91 LYS A O 1
ATOM 782 N N . ILE A 1 92 ? 9.828 -16.672 1.107 1 95.81 92 ILE A N 1
ATOM 783 C CA . ILE A 1 92 ? 9.18 -15.422 0.713 1 95.81 92 ILE A CA 1
ATOM 784 C C . ILE A 1 92 ? 8.148 -15.016 1.771 1 95.81 92 ILE A C 1
ATOM 786 O O . ILE A 1 92 ? 7.281 -15.812 2.137 1 95.81 92 ILE A O 1
ATOM 790 N N . LYS A 1 93 ? 8.289 -13.867 2.301 1 97.19 93 LYS A N 1
ATOM 791 C CA . LYS A 1 93 ? 7.281 -13.305 3.191 1 97.19 93 LYS A CA 1
ATOM 792 C C . LYS A 1 93 ? 6.172 -12.617 2.398 1 97.19 93 LYS A C 1
ATOM 794 O O . LYS A 1 93 ? 6.434 -11.68 1.644 1 97.19 93 LYS A O 1
ATOM 799 N N . LYS A 1 94 ? 4.992 -13.047 2.557 1 97.88 94 LYS A N 1
ATOM 800 C CA . LYS A 1 94 ? 3.846 -12.492 1.851 1 97.88 94 LYS A CA 1
ATOM 801 C C . LYS A 1 94 ? 2.932 -11.727 2.805 1 97.88 94 LYS A C 1
ATOM 803 O O . LYS A 1 94 ? 2.619 -12.211 3.895 1 97.88 94 LYS A O 1
ATOM 808 N N . THR A 1 95 ? 2.533 -10.562 2.439 1 98.5 95 THR A N 1
ATOM 809 C CA . THR A 1 95 ? 1.552 -9.766 3.17 1 98.5 95 THR A CA 1
ATOM 810 C C . THR A 1 95 ? 0.475 -9.242 2.225 1 98.5 95 THR A C 1
ATOM 812 O O . THR A 1 95 ? 0.787 -8.633 1.197 1 98.5 95 THR A O 1
ATOM 815 N N . LEU A 1 96 ? -0.774 -9.469 2.578 1 98.62 96 LEU A N 1
ATOM 816 C CA . LEU A 1 96 ? -1.892 -8.961 1.785 1 98.62 96 LEU A CA 1
ATOM 817 C C . LEU A 1 96 ? -2.615 -7.84 2.518 1 98.62 96 LEU A C 1
ATOM 819 O O . LEU A 1 96 ? -2.918 -7.961 3.705 1 98.62 96 LEU A O 1
ATOM 823 N N . ARG A 1 97 ? -2.834 -6.773 1.814 1 98.62 97 ARG A N 1
ATOM 824 C CA . ARG A 1 97 ? -3.654 -5.672 2.307 1 98.62 97 ARG A CA 1
ATOM 825 C C . ARG A 1 97 ? -4.641 -5.203 1.241 1 98.62 97 ARG A C 1
ATOM 827 O O . ARG A 1 97 ? -4.254 -4.934 0.103 1 98.62 97 ARG A O 1
ATOM 834 N N . SER A 1 98 ? -5.852 -5.027 1.638 1 98.81 98 SER A N 1
ATOM 835 C CA . SER A 1 98 ? -6.852 -4.543 0.689 1 98.81 98 SER A CA 1
ATOM 836 C C . SER A 1 98 ? -7.496 -3.25 1.177 1 98.81 98 SER A C 1
ATOM 838 O O . SER A 1 98 ? -7.582 -3.01 2.383 1 98.81 98 SER A O 1
ATOM 840 N N . PHE A 1 99 ? -7.984 -2.49 0.225 1 98.88 99 PHE A N 1
ATOM 841 C CA . PHE A 1 99 ? -8.594 -1.188 0.483 1 98.88 99 PHE A CA 1
ATOM 842 C C . PHE A 1 99 ? -9.711 -0.906 -0.513 1 98.88 99 PHE A C 1
ATOM 844 O O . PHE A 1 99 ? -9.914 -1.668 -1.461 1 98.88 99 PHE A O 1
ATOM 851 N N . GLU A 1 100 ? -10.398 0.137 -0.204 1 98.69 100 GLU A N 1
ATOM 852 C CA . GLU A 1 100 ? -11.289 0.79 -1.158 1 98.69 100 GLU A CA 1
ATOM 853 C C . GLU A 1 100 ? -10.844 2.227 -1.43 1 98.69 100 GLU A C 1
ATOM 855 O O . GLU A 1 100 ? -10.469 2.949 -0.507 1 98.69 100 GLU A O 1
ATOM 860 N N . THR A 1 101 ? -10.875 2.611 -2.705 1 98.62 101 THR A N 1
ATOM 861 C CA . THR A 1 101 ? -10.562 4.012 -2.98 1 98.62 101 THR A CA 1
ATOM 862 C C . THR A 1 101 ? -11.664 4.926 -2.439 1 98.62 101 THR A C 1
ATOM 864 O O . THR A 1 101 ? -12.844 4.59 -2.5 1 98.62 101 THR A O 1
ATOM 867 N N . LEU A 1 102 ? -11.203 6.012 -1.918 1 97.88 102 LEU A N 1
ATOM 868 C CA . LEU A 1 102 ? -12.117 7.008 -1.368 1 97.88 102 LEU A CA 1
ATOM 869 C C . LEU A 1 102 ? -12.078 8.289 -2.189 1 97.88 102 LEU A C 1
ATOM 871 O O . LEU A 1 102 ? -11.023 8.898 -2.361 1 97.88 102 LEU A O 1
ATOM 875 N N . GLU A 1 103 ? -13.18 8.68 -2.756 1 95.38 103 GLU A N 1
ATOM 876 C CA . GLU A 1 103 ? -13.25 9.961 -3.449 1 95.38 103 GLU A CA 1
ATOM 877 C C . GLU A 1 103 ? -13.273 11.125 -2.461 1 95.38 103 GLU A C 1
ATOM 879 O O . GLU A 1 103 ? -14.188 11.227 -1.64 1 95.38 103 GLU A O 1
ATOM 884 N N . ILE A 1 104 ? -12.305 11.906 -2.615 1 92.12 104 ILE A N 1
ATOM 885 C CA . ILE A 1 104 ? -12.211 13.07 -1.734 1 92.12 104 ILE A CA 1
ATOM 886 C C . ILE A 1 104 ? -12.711 14.312 -2.467 1 92.12 104 ILE A C 1
ATOM 888 O O . ILE A 1 104 ? -12.203 14.656 -3.537 1 92.12 104 ILE A O 1
ATOM 892 N N . ASP A 1 105 ? -13.742 15.023 -2.008 1 82.69 105 ASP A N 1
ATOM 893 C CA . ASP A 1 105 ? -14.359 16.188 -2.629 1 82.69 105 ASP A CA 1
ATOM 894 C C . ASP A 1 105 ? -13.594 17.469 -2.27 1 82.69 105 ASP A C 1
ATOM 896 O O . ASP A 1 105 ? -12.992 17.547 -1.197 1 82.69 105 ASP A O 1
ATOM 900 N N . MET B 1 1 ? 9.391 6.516 -10.984 1 97.81 1 MET B N 1
ATOM 901 C CA . MET B 1 1 ? 8.406 7.277 -10.227 1 97.81 1 MET B CA 1
ATOM 902 C C . MET B 1 1 ? 8.422 6.875 -8.758 1 97.81 1 MET B C 1
ATOM 904 O O . MET B 1 1 ? 8.562 5.695 -8.43 1 97.81 1 MET B O 1
ATOM 908 N N . PHE B 1 2 ? 8.461 7.855 -7.836 1 98.88 2 PHE B N 1
ATOM 909 C CA . PHE B 1 2 ? 8.477 7.645 -6.395 1 98.88 2 PHE B CA 1
ATOM 910 C C . PHE B 1 2 ? 7.055 7.609 -5.836 1 98.88 2 PHE B C 1
ATOM 912 O O . PHE B 1 2 ? 6.207 8.414 -6.23 1 98.88 2 PHE B O 1
ATOM 919 N N . VAL B 1 3 ? 6.809 6.633 -4.914 1 98.94 3 VAL B N 1
ATOM 920 C CA . VAL B 1 3 ? 5.488 6.496 -4.312 1 98.94 3 VAL B CA 1
ATOM 921 C C . VAL B 1 3 ? 5.598 6.617 -2.793 1 98.94 3 VAL B C 1
ATOM 923 O O . VAL B 1 3 ? 6.453 5.977 -2.176 1 98.94 3 VAL B O 1
ATOM 926 N N . MET B 1 4 ? 4.777 7.438 -2.174 1 98.88 4 MET B N 1
ATOM 927 C CA . MET B 1 4 ? 4.68 7.523 -0.72 1 98.88 4 MET B CA 1
ATOM 928 C C . MET B 1 4 ? 3.289 7.129 -0.241 1 98.88 4 MET B C 1
ATOM 930 O O . MET B 1 4 ? 2.289 7.691 -0.689 1 98.88 4 MET B O 1
ATOM 934 N N . ASN B 1 5 ? 3.242 6.074 0.571 1 98.94 5 ASN B N 1
ATOM 935 C CA . ASN B 1 5 ? 2.035 5.711 1.31 1 98.94 5 ASN B CA 1
ATOM 936 C C . ASN B 1 5 ? 2.094 6.207 2.752 1 98.94 5 ASN B C 1
ATOM 938 O O . ASN B 1 5 ? 2.885 5.707 3.553 1 98.94 5 ASN B O 1
ATOM 942 N N . ALA B 1 6 ? 1.288 7.18 3.061 1 98.81 6 ALA B N 1
ATOM 943 C CA . ALA B 1 6 ? 1.092 7.586 4.449 1 98.81 6 ALA B CA 1
ATOM 944 C C . ALA B 1 6 ? -0.221 7.035 5 1 98.81 6 ALA B C 1
ATOM 946 O O . ALA B 1 6 ? -1.302 7.48 4.605 1 98.81 6 ALA B O 1
ATOM 947 N N . SER B 1 7 ? -0.1 6.117 5.887 1 98.81 7 SER B N 1
ATOM 948 C CA . SER B 1 7 ? -1.269 5.477 6.48 1 98.81 7 SER B CA 1
ATOM 949 C C . SER B 1 7 ? -1.604 6.086 7.836 1 98.81 7 SER B C 1
ATOM 951 O O . SER B 1 7 ? -0.718 6.293 8.672 1 98.81 7 SER B O 1
ATOM 953 N N . PHE B 1 8 ? -2.818 6.363 8.031 1 98.75 8 PHE B N 1
ATOM 954 C CA . PHE B 1 8 ? -3.344 6.902 9.281 1 98.75 8 PHE B CA 1
ATOM 955 C C . PHE B 1 8 ? -4.492 6.043 9.805 1 98.75 8 PHE B C 1
ATOM 957 O O . PHE B 1 8 ? -5.484 5.84 9.102 1 98.75 8 PHE B O 1
ATOM 964 N N . GLU B 1 9 ? -4.367 5.559 10.969 1 98.81 9 GLU B N 1
ATOM 965 C CA . GLU B 1 9 ? -5.375 4.699 11.586 1 98.81 9 GLU B CA 1
ATOM 966 C C . GLU B 1 9 ? -5.891 5.301 12.883 1 98.81 9 GLU B C 1
ATOM 968 O O . GLU B 1 9 ? -5.105 5.762 13.719 1 98.81 9 GLU B O 1
ATOM 973 N N . ILE B 1 10 ? -7.148 5.27 13.062 1 98.56 10 ILE B N 1
ATOM 974 C CA . ILE B 1 10 ? -7.785 5.934 14.195 1 98.56 10 ILE B CA 1
ATOM 975 C C . ILE B 1 10 ? -9.039 5.168 14.602 1 98.56 10 ILE B C 1
ATOM 977 O O . ILE B 1 10 ? -9.562 4.359 13.828 1 98.56 10 ILE B O 1
ATOM 981 N N . ASP B 1 11 ? -9.508 5.395 15.812 1 98.12 11 ASP B N 1
ATOM 982 C CA . ASP B 1 11 ? -10.789 4.832 16.219 1 98.12 11 ASP B CA 1
ATOM 983 C C . ASP B 1 11 ? -11.914 5.309 15.305 1 98.12 11 ASP B C 1
ATOM 985 O O . ASP B 1 11 ? -11.953 6.477 14.906 1 98.12 11 ASP B O 1
ATOM 989 N N . LYS B 1 12 ? -12.891 4.422 15.047 1 97.94 12 LYS B N 1
ATOM 990 C CA . LYS B 1 12 ? -13.953 4.672 14.07 1 97.94 12 LYS B CA 1
ATOM 991 C C . LYS B 1 12 ? -14.75 5.922 14.438 1 97.94 12 LYS B C 1
ATOM 993 O O . LYS B 1 12 ? -15.227 6.641 13.555 1 97.94 12 LYS B O 1
ATOM 998 N N . GLU B 1 13 ? -14.867 6.121 15.703 1 97.25 13 GLU B N 1
ATOM 999 C CA . GLU B 1 13 ? -15.68 7.234 16.172 1 97.25 13 GLU B CA 1
ATOM 1000 C C . GLU B 1 13 ? -15.078 8.57 15.758 1 97.25 13 GLU B C 1
ATOM 1002 O O . GLU B 1 13 ? -15.773 9.586 15.719 1 97.25 13 GLU B O 1
ATOM 1007 N N . TYR B 1 14 ? -13.883 8.562 15.32 1 97.62 14 TYR B N 1
ATOM 1008 C CA . TYR B 1 14 ? -13.203 9.812 14.984 1 97.62 14 TYR B CA 1
ATOM 1009 C C . TYR B 1 14 ? -12.82 9.844 13.508 1 97.62 14 TYR B C 1
ATOM 1011 O O . TYR B 1 14 ? -11.914 10.57 13.117 1 97.62 14 TYR B O 1
ATOM 1019 N N . GLU B 1 15 ? -13.391 9.055 12.672 1 98 15 GLU B N 1
ATOM 1020 C CA . GLU B 1 15 ? -13.047 8.961 11.258 1 98 15 GLU B CA 1
ATOM 1021 C C . GLU B 1 15 ? -13.102 10.336 10.586 1 98 15 GLU B C 1
ATOM 1023 O O . GLU B 1 15 ? -12.352 10.594 9.641 1 98 15 GLU B O 1
ATOM 1028 N N . ASP B 1 16 ? -13.945 11.211 11.086 1 97.62 16 ASP B N 1
ATOM 1029 C CA . ASP B 1 16 ? -14.086 12.539 10.508 1 97.62 16 ASP B CA 1
ATOM 1030 C C . ASP B 1 16 ? -12.75 13.289 10.523 1 97.62 16 ASP B C 1
ATOM 1032 O O . ASP B 1 16 ? -12.484 14.109 9.648 1 97.62 16 ASP B O 1
ATOM 1036 N N . ARG B 1 17 ? -11.953 12.984 11.43 1 96.94 17 ARG B N 1
ATOM 1037 C CA . ARG B 1 17 ? -10.641 13.617 11.5 1 96.94 17 ARG B CA 1
ATOM 1038 C C . ARG B 1 17 ? -9.766 13.211 10.32 1 96.94 17 ARG B C 1
ATOM 1040 O O . ARG B 1 17 ? -9.039 14.031 9.766 1 96.94 17 ARG B O 1
ATOM 1047 N N . LEU B 1 18 ? -9.867 11.977 9.961 1 98.19 18 LEU B N 1
ATOM 1048 C CA . LEU B 1 18 ? -9.094 11.508 8.82 1 98.19 18 LEU B CA 1
ATOM 1049 C C . LEU B 1 18 ? -9.648 12.078 7.52 1 98.19 18 LEU B C 1
ATOM 1051 O O . LEU B 1 18 ? -8.898 12.398 6.598 1 98.19 18 LEU B O 1
ATOM 1055 N N . ALA B 1 19 ? -10.93 12.188 7.5 1 98.06 19 ALA B N 1
ATOM 1056 C CA . ALA B 1 19 ? -11.555 12.773 6.312 1 98.06 19 ALA B CA 1
ATOM 1057 C C . ALA B 1 19 ? -11.094 14.211 6.098 1 98.06 19 ALA B C 1
ATOM 1059 O O . ALA B 1 19 ? -10.773 14.609 4.973 1 98.06 19 ALA B O 1
ATOM 1060 N N . HIS B 1 20 ? -11.055 14.945 7.16 1 97.44 20 HIS B N 1
ATOM 1061 C CA . HIS B 1 20 ? -10.578 16.328 7.09 1 97.44 20 HIS B CA 1
ATOM 1062 C C . HIS B 1 20 ? -9.109 16.375 6.664 1 97.44 20 HIS B C 1
ATOM 1064 O O . HIS B 1 20 ? -8.742 17.188 5.801 1 97.44 20 HIS B O 1
ATOM 1070 N N . LYS B 1 21 ? -8.32 15.555 7.207 1 97.31 21 LYS B N 1
ATOM 1071 C CA . LYS B 1 21 ? -6.906 15.469 6.855 1 97.31 21 LYS B CA 1
ATOM 1072 C C . LYS B 1 21 ? -6.723 15.148 5.375 1 97.31 21 LYS B C 1
ATOM 1074 O O . LYS B 1 21 ? -5.875 15.742 4.707 1 97.31 21 LYS B O 1
ATOM 1079 N N . ALA B 1 22 ? -7.512 14.227 4.91 1 98.25 22 ALA B N 1
ATOM 1080 C CA . ALA B 1 22 ? -7.441 13.82 3.51 1 98.25 22 ALA B CA 1
ATOM 1081 C C . ALA B 1 22 ? -7.766 14.984 2.582 1 98.25 22 ALA B C 1
ATOM 1083 O O . ALA B 1 22 ? -7.078 15.195 1.58 1 98.25 22 ALA B O 1
ATOM 1084 N N . LYS B 1 23 ? -8.836 15.68 2.883 1 97.69 23 LYS B N 1
ATOM 1085 C CA . LYS B 1 23 ? -9.234 16.828 2.072 1 97.69 23 LYS B CA 1
ATOM 1086 C C . LYS B 1 23 ? -8.133 17.891 2.029 1 97.69 23 LYS B C 1
ATOM 1088 O O . LYS B 1 23 ? -7.781 18.375 0.956 1 97.69 23 LYS B O 1
ATOM 1093 N N . LYS B 1 24 ? -7.621 18.234 3.186 1 96.38 24 LYS B N 1
ATOM 1094 C CA . LYS B 1 24 ? -6.551 19.234 3.275 1 96.38 24 LYS B CA 1
ATOM 1095 C C . LYS B 1 24 ? -5.316 18.781 2.502 1 96.38 24 LYS B C 1
ATOM 1097 O O . LYS B 1 24 ? -4.73 19.547 1.743 1 96.38 24 LYS B O 1
ATOM 1102 N N . ASN B 1 25 ? -4.891 17.547 2.721 1 97.12 25 ASN B N 1
ATOM 1103 C CA . ASN B 1 25 ? -3.717 17 2.043 1 97.12 25 ASN B CA 1
ATOM 1104 C C . ASN B 1 25 ? -3.877 17.047 0.525 1 97.12 25 ASN B C 1
ATOM 1106 O O . ASN B 1 25 ? -2.957 17.438 -0.19 1 97.12 25 ASN B O 1
ATOM 1110 N N . LYS B 1 26 ? -5.016 16.562 0.089 1 97.56 26 LYS B N 1
ATOM 1111 C CA . LYS B 1 26 ? -5.27 16.562 -1.348 1 97.56 26 LYS B CA 1
ATOM 1112 C C . LYS B 1 26 ? -5.098 17.953 -1.941 1 97.56 26 LYS B C 1
ATOM 1114 O O . LYS B 1 26 ? -4.441 18.125 -2.973 1 97.56 26 LYS B O 1
ATOM 1119 N N . GLN B 1 27 ? -5.684 18.969 -1.34 1 95.88 27 GLN B N 1
ATOM 1120 C CA . GLN B 1 27 ? -5.594 20.344 -1.813 1 95.88 27 GLN B CA 1
ATOM 1121 C C . GLN B 1 27 ? -4.141 20.812 -1.88 1 95.88 27 GLN B C 1
ATOM 1123 O O . GLN B 1 27 ? -3.725 21.422 -2.865 1 95.88 27 GLN B O 1
ATOM 1128 N N . GLU B 1 28 ? -3.365 20.531 -0.904 1 96 28 GLU B N 1
ATOM 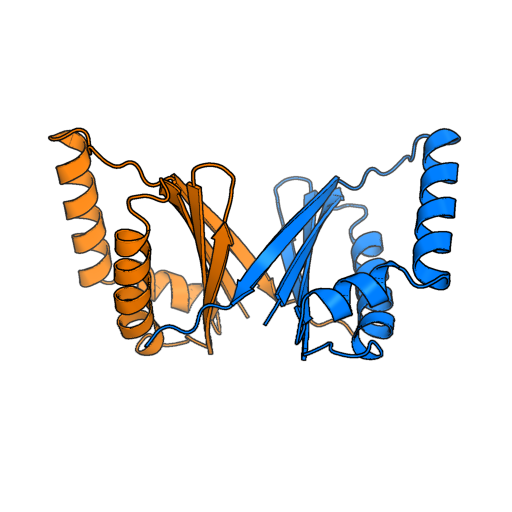1129 C CA . GLU B 1 28 ? -1.98 20.984 -0.816 1 96 28 GLU B CA 1
ATOM 1130 C C . GLU B 1 28 ? -1.086 20.219 -1.788 1 96 28 GLU B C 1
ATOM 1132 O O . GLU B 1 28 ? -0.265 20.828 -2.486 1 96 28 GLU B O 1
ATOM 1137 N N . ILE B 1 29 ? -1.277 18.906 -1.84 1 97.5 29 ILE B N 1
ATOM 1138 C CA . ILE B 1 29 ? -0.327 18.047 -2.537 1 97.5 29 ILE B CA 1
ATOM 1139 C C . ILE B 1 29 ? -0.498 18.219 -4.047 1 97.5 29 ILE B C 1
ATOM 1141 O O . ILE B 1 29 ? 0.473 18.125 -4.801 1 97.5 29 ILE B O 1
ATOM 1145 N N . LEU B 1 30 ? -1.664 18.453 -4.504 1 95 30 LEU B N 1
ATOM 1146 C CA . LEU B 1 30 ? -1.911 18.562 -5.938 1 95 30 LEU B CA 1
ATOM 1147 C C . LEU B 1 30 ? -1.296 19.844 -6.496 1 95 30 LEU B C 1
ATOM 1149 O O . LEU B 1 30 ? -1.132 19.969 -7.711 1 95 30 LEU B O 1
ATOM 1153 N N . GLU B 1 31 ? -0.901 20.812 -5.605 1 94.81 31 GLU B N 1
ATOM 1154 C CA . GLU B 1 31 ? -0.234 22.047 -6.008 1 94.81 31 GLU B CA 1
ATOM 1155 C C . GLU B 1 31 ? 1.283 21.891 -5.977 1 94.81 31 GLU B C 1
ATOM 1157 O O . GLU B 1 31 ? 2.016 22.781 -6.398 1 94.81 31 GLU B O 1
ATOM 1162 N N . ALA B 1 32 ? 1.708 20.75 -5.562 1 97.19 32 ALA B N 1
ATOM 1163 C CA . ALA B 1 32 ? 3.141 20.531 -5.375 1 97.19 32 ALA B CA 1
ATOM 1164 C C . ALA B 1 32 ? 3.832 20.25 -6.703 1 97.19 32 ALA B C 1
ATOM 1166 O O . ALA B 1 32 ? 3.26 19.609 -7.582 1 97.19 32 ALA B O 1
ATOM 1167 N N . ASP B 1 33 ? 5 20.734 -6.816 1 97.5 33 ASP B N 1
ATOM 1168 C CA . ASP B 1 33 ? 5.805 20.422 -7.996 1 97.5 33 ASP B CA 1
ATOM 1169 C C . ASP B 1 33 ? 6.191 18.938 -8.016 1 97.5 33 ASP B C 1
ATOM 1171 O O . ASP B 1 33 ? 6.586 18.375 -6.992 1 97.5 33 ASP B O 1
ATOM 1175 N N . GLY B 1 34 ? 6.023 18.328 -9.195 1 98.31 34 GLY B N 1
ATOM 1176 C CA . GLY B 1 34 ? 6.527 16.984 -9.391 1 98.31 34 GLY B CA 1
ATOM 1177 C C . GLY B 1 34 ? 5.531 15.906 -8.992 1 98.31 34 GLY B C 1
ATOM 1178 O O . GLY B 1 34 ? 5.789 14.719 -9.164 1 98.31 34 GLY B O 1
ATOM 1179 N N . VAL B 1 35 ? 4.367 16.297 -8.445 1 98.5 35 VAL B N 1
ATOM 1180 C CA . VAL B 1 35 ? 3.342 15.32 -8.086 1 98.5 35 VAL B CA 1
ATOM 1181 C C . VAL B 1 35 ? 2.686 14.766 -9.352 1 98.5 35 VAL B C 1
ATOM 1183 O O . VAL B 1 35 ? 2.361 15.523 -10.266 1 98.5 35 VAL B O 1
ATOM 1186 N N . VA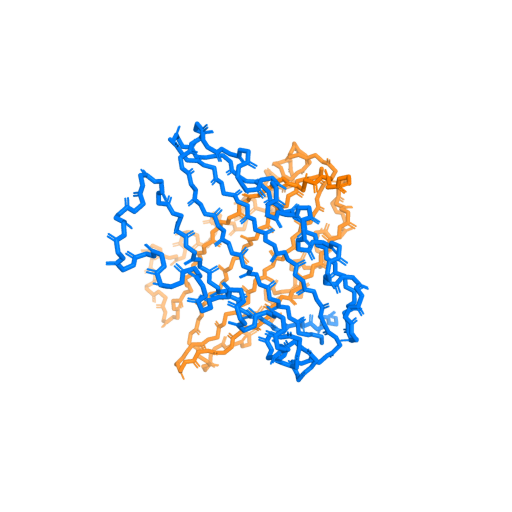L B 1 36 ? 2.58 13.516 -9.398 1 98.25 36 VAL B N 1
ATOM 1187 C CA . VAL B 1 36 ? 1.988 12.836 -10.547 1 98.25 36 VAL B CA 1
ATOM 1188 C C . VAL B 1 36 ? 0.535 12.484 -10.25 1 98.25 36 VAL B C 1
ATOM 1190 O O . VAL B 1 36 ? -0.339 12.641 -11.102 1 98.25 36 VAL B O 1
ATOM 1193 N N . SER B 1 37 ? 0.275 12.008 -9.055 1 97.81 37 SER B N 1
ATOM 1194 C CA . SER B 1 37 ? -1.086 11.641 -8.68 1 97.81 37 SER B CA 1
ATOM 1195 C C . SER B 1 37 ? -1.227 11.539 -7.16 1 97.81 37 SER B C 1
ATOM 1197 O O . SER B 1 37 ? -0.228 11.445 -6.445 1 97.81 37 SER B O 1
ATOM 1199 N N . PHE B 1 38 ? -2.461 11.641 -6.727 1 98.38 38 PHE B N 1
ATOM 1200 C CA . PHE B 1 38 ? -2.844 11.43 -5.332 1 98.38 38 PHE B CA 1
ATOM 1201 C C . PHE B 1 38 ? -4.141 10.633 -5.242 1 98.38 38 PHE B C 1
ATOM 1203 O O . PHE B 1 38 ? -5.105 10.93 -5.953 1 98.38 38 PHE B O 1
ATOM 1210 N N . GLU B 1 39 ? -4.125 9.656 -4.402 1 98.56 39 GLU B N 1
ATOM 1211 C CA . GLU B 1 39 ? -5.328 8.898 -4.07 1 98.56 39 GLU B CA 1
ATOM 1212 C C . GLU B 1 39 ? -5.453 8.695 -2.561 1 98.56 39 GLU B C 1
ATOM 1214 O O . GLU B 1 39 ? -4.449 8.719 -1.842 1 98.56 39 GLU B O 1
ATOM 1219 N N . CYS B 1 40 ? -6.66 8.516 -2.123 1 98.81 40 CYS B N 1
ATOM 1220 C CA . CYS B 1 40 ? -6.945 8.078 -0.761 1 98.81 40 CYS B CA 1
ATOM 1221 C C . CYS B 1 40 ? -7.633 6.719 -0.755 1 98.81 40 CYS B C 1
ATOM 1223 O O . CYS B 1 40 ? -8.617 6.512 -1.468 1 98.81 40 CYS B O 1
ATOM 1225 N N . TRP B 1 41 ? -7.035 5.82 -0.012 1 98.94 41 TRP B N 1
ATOM 1226 C CA . TRP B 1 41 ? -7.613 4.492 0.168 1 98.94 41 TRP B CA 1
ATOM 1227 C C . TRP B 1 41 ? -8.133 4.316 1.59 1 98.94 41 TRP B C 1
ATOM 1229 O O . TRP B 1 41 ? -7.602 4.906 2.531 1 98.94 41 TRP B O 1
ATOM 1239 N N . ARG B 1 42 ? -9.133 3.506 1.787 1 98.88 42 ARG B N 1
ATOM 1240 C CA . ARG B 1 42 ? -9.797 3.33 3.072 1 98.88 42 ARG B CA 1
ATOM 1241 C C . ARG B 1 42 ? -9.977 1.851 3.398 1 98.88 42 ARG B C 1
ATOM 1243 O O . ARG B 1 42 ? -10.328 1.055 2.525 1 98.88 42 ARG B O 1
ATOM 1250 N N . LYS B 1 43 ? -9.727 1.499 4.586 1 98.75 43 LYS B N 1
ATOM 1251 C CA . LYS B 1 43 ? -10.016 0.168 5.113 1 98.75 43 LYS B CA 1
ATOM 1252 C C . LYS B 1 43 ? -10.609 0.249 6.516 1 98.75 43 LYS B C 1
ATOM 1254 O O . LYS B 1 43 ? -10.086 0.963 7.379 1 98.75 43 LYS B O 1
ATOM 1259 N N . GLU B 1 44 ? -11.664 -0.467 6.719 1 98.38 44 GLU B N 1
ATOM 1260 C CA . GLU B 1 44 ? -12.266 -0.561 8.047 1 98.38 44 GLU B CA 1
ATOM 1261 C C . GLU B 1 44 ? -11.805 -1.822 8.773 1 98.38 44 GLU B C 1
ATOM 1263 O O . GLU B 1 44 ? -11.852 -2.92 8.211 1 98.38 44 GLU B O 1
ATOM 1268 N N . HIS B 1 45 ? -11.336 -1.666 9.961 1 98.25 45 HIS B N 1
ATOM 1269 C CA . HIS B 1 45 ? -11.039 -2.768 10.875 1 98.25 45 HIS B CA 1
ATOM 1270 C C . HIS B 1 45 ? -12.141 -2.934 11.914 1 98.25 45 HIS B C 1
ATOM 1272 O O . HIS B 1 45 ? -13.227 -2.363 11.766 1 98.25 45 HIS B O 1
ATOM 1278 N N . ARG B 1 46 ? -11.898 -3.758 12.82 1 97.81 46 ARG B N 1
ATOM 1279 C CA . ARG B 1 46 ? -12.938 -4.027 13.812 1 97.81 46 ARG B CA 1
ATOM 1280 C C . ARG B 1 46 ? -13.297 -2.764 14.586 1 97.81 46 ARG B C 1
ATOM 1282 O O . ARG B 1 46 ? -14.461 -2.377 14.648 1 97.81 46 ARG B O 1
ATOM 1289 N N . GLU B 1 47 ? -12.266 -2.041 15.141 1 98 47 GLU B N 1
ATOM 1290 C CA . GLU B 1 47 ? -12.523 -0.899 16.016 1 98 47 GLU B CA 1
ATOM 1291 C C . GLU B 1 47 ? -11.992 0.395 15.406 1 98 47 GLU B C 1
ATOM 1293 O O . GLU B 1 47 ? -12.336 1.4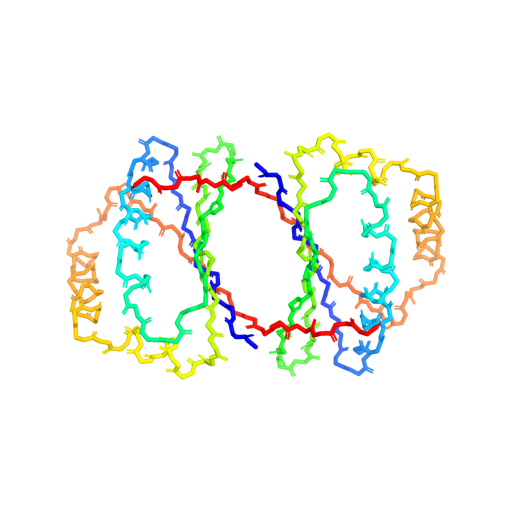88 15.859 1 98 47 GLU B O 1
ATOM 1298 N N . THR B 1 48 ? -11.172 0.22 14.328 1 98.62 48 THR B N 1
ATOM 1299 C CA . THR B 1 48 ? -10.5 1.391 13.773 1 98.62 48 THR B CA 1
ATOM 1300 C C . THR B 1 48 ? -10.773 1.514 12.281 1 98.62 48 THR B C 1
ATOM 1302 O O . THR B 1 48 ? -11.359 0.614 11.672 1 98.62 48 THR B O 1
ATOM 1305 N N . VAL B 1 49 ? -10.477 2.689 11.773 1 98.75 49 VAL B N 1
ATOM 1306 C CA . VAL B 1 49 ? -10.477 2.945 10.336 1 98.75 49 VAL B CA 1
ATOM 1307 C C . VAL B 1 49 ? -9.117 3.477 9.898 1 98.75 49 VAL B C 1
ATOM 1309 O O . VAL B 1 49 ? -8.477 4.238 10.625 1 98.75 49 VAL B O 1
ATOM 1312 N N . GLU B 1 50 ? -8.766 3.029 8.758 1 98.88 50 GLU B N 1
ATOM 1313 C CA . GLU B 1 50 ? -7.469 3.395 8.195 1 98.88 50 GLU B CA 1
ATOM 1314 C C . GLU B 1 50 ? -7.629 4.098 6.848 1 98.88 50 GLU B C 1
ATOM 1316 O O . GLU B 1 50 ? -8.375 3.635 5.984 1 98.88 50 GLU B O 1
ATOM 1321 N N . TYR B 1 51 ? -6.988 5.258 6.73 1 98.94 51 TYR B N 1
ATOM 1322 C CA . TYR B 1 51 ? -6.809 5.918 5.445 1 98.94 51 TYR B CA 1
ATOM 1323 C C . TYR B 1 51 ? -5.355 5.844 4.992 1 98.94 51 TYR B C 1
ATOM 1325 O O . TYR B 1 51 ? -4.438 6.07 5.785 1 98.94 51 TYR B O 1
ATOM 1333 N N . VAL B 1 52 ? -5.176 5.523 3.791 1 98.94 52 VAL B N 1
ATOM 1334 C CA . VAL B 1 52 ? -3.846 5.57 3.193 1 98.94 52 VAL B CA 1
ATOM 1335 C C . VAL B 1 52 ? -3.801 6.652 2.117 1 98.94 52 VAL B C 1
ATOM 1337 O O . VAL B 1 52 ? -4.539 6.586 1.131 1 98.94 52 VAL B O 1
ATOM 1340 N N . PHE B 1 53 ? -2.979 7.637 2.355 1 98.88 53 PHE B N 1
ATOM 1341 C CA . PHE B 1 53 ? -2.688 8.633 1.334 1 98.88 53 PHE B CA 1
ATOM 1342 C C . PHE B 1 53 ? -1.593 8.148 0.393 1 98.88 53 PHE B C 1
ATOM 1344 O O . PHE B 1 53 ? -0.432 8.031 0.791 1 98.88 53 PHE B O 1
ATOM 1351 N N . VAL B 1 54 ? -2.014 7.914 -0.828 1 98.88 54 VAL B N 1
ATOM 1352 C CA . VAL B 1 54 ? -1.089 7.398 -1.832 1 98.88 54 VAL B CA 1
ATOM 1353 C C . VAL B 1 54 ? -0.708 8.508 -2.805 1 98.88 54 VAL B C 1
ATOM 1355 O O . VAL B 1 54 ? -1.524 8.93 -3.627 1 98.88 54 VAL B O 1
ATOM 1358 N N . SER B 1 55 ? 0.541 8.922 -2.721 1 98.75 55 SER B N 1
ATOM 1359 C CA . SER B 1 55 ? 1.019 9.953 -3.631 1 98.75 55 SER B CA 1
ATOM 1360 C C . SER B 1 55 ? 2.152 9.438 -4.512 1 98.75 55 SER B C 1
ATOM 1362 O O . SER B 1 55 ? 3.027 8.711 -4.039 1 98.75 55 SER B O 1
ATOM 1364 N N . LYS B 1 56 ? 2.105 9.805 -5.727 1 98.81 56 LYS B N 1
ATOM 1365 C CA . LYS B 1 56 ? 3.156 9.477 -6.684 1 98.81 56 LYS B CA 1
ATOM 1366 C C . LYS B 1 56 ? 3.873 10.727 -7.172 1 98.81 56 LYS B C 1
ATOM 1368 O O . LYS B 1 56 ? 3.242 11.766 -7.395 1 98.81 56 LYS B O 1
ATOM 1373 N N . TRP B 1 57 ? 5.109 10.586 -7.348 1 98.81 57 TRP B N 1
ATOM 1374 C CA . TRP B 1 57 ? 5.984 11.711 -7.66 1 98.81 57 TRP B CA 1
ATOM 1375 C C . TRP B 1 57 ? 6.953 11.352 -8.781 1 98.81 57 TRP B C 1
ATOM 1377 O O . TRP B 1 57 ? 7.426 10.219 -8.859 1 98.81 57 TRP B O 1
ATOM 1387 N N . GLU B 1 58 ? 7.289 12.367 -9.57 1 98.56 58 GLU B N 1
ATOM 1388 C CA . GLU B 1 58 ? 8.258 12.148 -10.641 1 98.56 58 GLU B CA 1
ATOM 1389 C C . GLU B 1 58 ? 9.586 11.641 -10.086 1 98.56 58 GLU B C 1
ATOM 1391 O O . GLU B 1 58 ? 10.203 10.734 -10.648 1 98.56 58 GLU B O 1
ATOM 1396 N N . LYS B 1 59 ? 9.984 12.281 -9.078 1 98.19 59 LYS B N 1
ATOM 1397 C CA . LYS B 1 59 ? 11.219 11.898 -8.391 1 98.19 59 LYS B CA 1
ATOM 1398 C C . LYS B 1 59 ? 11.078 12.086 -6.879 1 98.19 59 LYS B C 1
ATOM 1400 O O . LYS B 1 59 ? 10.258 12.883 -6.418 1 98.19 59 LYS B O 1
ATOM 1405 N N . GLN B 1 60 ? 11.906 11.328 -6.109 1 98.5 60 GLN B N 1
ATOM 1406 C CA . GLN B 1 60 ? 11.875 11.398 -4.652 1 98.5 60 GLN B CA 1
ATOM 1407 C C . GLN B 1 60 ? 12.195 12.805 -4.16 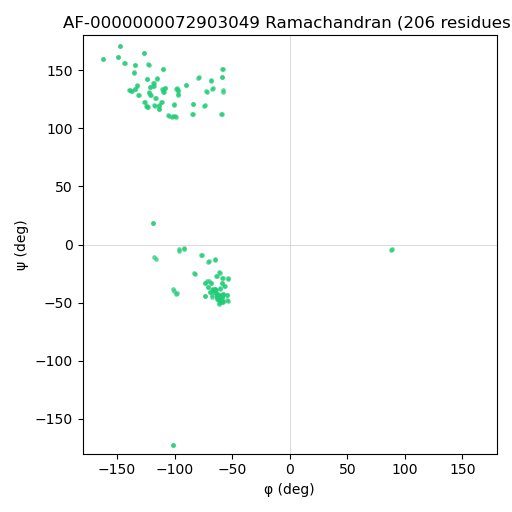1 98.5 60 GLN B C 1
ATOM 1409 O O . GLN B 1 60 ? 11.648 13.258 -3.15 1 98.5 60 GLN B O 1
ATOM 1414 N N . GLU B 1 61 ? 13.102 13.492 -4.797 1 98.56 61 GLU B N 1
ATOM 1415 C CA . GLU B 1 61 ? 13.516 14.836 -4.41 1 98.56 61 GLU B CA 1
ATOM 1416 C C . GLU B 1 61 ? 12.32 15.789 -4.379 1 98.56 61 GLU B C 1
ATOM 1418 O O . GLU B 1 61 ? 12.289 16.719 -3.574 1 98.56 61 GLU B O 1
ATOM 1423 N N . ASP B 1 62 ? 11.383 15.586 -5.305 1 98.56 62 ASP B N 1
ATOM 1424 C CA . ASP B 1 62 ? 10.188 16.422 -5.324 1 98.56 62 ASP B CA 1
ATOM 1425 C C . ASP B 1 62 ? 9.367 16.234 -4.047 1 98.56 62 ASP B C 1
ATOM 1427 O O . ASP B 1 62 ? 8.891 17.219 -3.461 1 98.56 62 ASP B O 1
ATOM 1431 N N . PHE B 1 63 ? 9.219 15.016 -3.607 1 98.56 63 PHE B N 1
ATOM 1432 C CA . PHE B 1 63 ? 8.523 14.727 -2.361 1 98.56 63 PHE B CA 1
ATOM 1433 C C . PHE B 1 63 ? 9.25 15.352 -1.176 1 98.56 63 PHE B C 1
ATOM 1435 O O . PHE B 1 63 ? 8.617 15.977 -0.319 1 98.56 63 PHE B O 1
ATOM 1442 N N . LYS B 1 64 ? 10.555 15.195 -1.145 1 98.31 64 LYS B N 1
ATOM 1443 C CA . LYS B 1 64 ? 11.344 15.75 -0.054 1 98.31 64 LYS B CA 1
ATOM 1444 C C . LYS B 1 64 ? 11.203 17.266 0.007 1 98.31 64 LYS B C 1
ATOM 1446 O O . LYS B 1 64 ? 11.117 17.844 1.092 1 98.31 64 LYS B O 1
ATOM 1451 N N . ALA B 1 65 ? 11.266 17.891 -1.115 1 98.06 65 ALA B N 1
ATOM 1452 C CA . ALA B 1 65 ? 11.062 19.328 -1.165 1 98.06 65 ALA B CA 1
ATOM 1453 C C . ALA B 1 65 ? 9.695 19.719 -0.606 1 98.06 65 ALA B C 1
ATOM 1455 O O . ALA B 1 65 ? 9.57 20.703 0.126 1 98.06 65 ALA B O 1
ATOM 1456 N N . TRP B 1 66 ? 8.727 18.938 -0.988 1 98 66 TRP B N 1
ATOM 1457 C CA . TRP B 1 66 ? 7.363 19.203 -0.554 1 98 66 TRP B CA 1
ATOM 1458 C C . TRP B 1 66 ? 7.242 19.109 0.962 1 98 66 TRP B C 1
ATOM 1460 O O . TRP B 1 66 ? 6.648 19.969 1.604 1 98 66 TRP B O 1
ATOM 1470 N N . ILE B 1 67 ? 7.805 18.047 1.58 1 97.44 67 ILE B N 1
ATOM 1471 C CA . ILE B 1 67 ? 7.613 17.859 3.014 1 97.44 67 ILE B CA 1
ATOM 1472 C C . ILE B 1 67 ? 8.516 18.812 3.785 1 97.44 67 ILE B C 1
ATOM 1474 O O . ILE B 1 67 ? 8.375 18.969 5 1 97.44 67 ILE B O 1
ATOM 1478 N N . SER B 1 68 ? 9.422 19.484 3.096 1 97.19 68 SER B N 1
ATOM 1479 C CA . SER B 1 68 ? 10.344 20.406 3.756 1 97.19 68 SER B CA 1
ATOM 1480 C C . SER B 1 68 ? 9.828 21.844 3.691 1 97.19 68 SER B C 1
ATOM 1482 O O . SER B 1 68 ? 10.445 22.75 4.254 1 97.19 68 SER B O 1
ATOM 1484 N N . ARG B 1 69 ? 8.789 22.109 3.037 1 96.25 69 ARG B N 1
ATOM 1485 C CA . ARG B 1 69 ? 8.234 23.453 2.951 1 96.25 69 ARG B CA 1
ATOM 1486 C C . ARG B 1 69 ? 7.906 24 4.336 1 96.25 69 ARG B C 1
ATOM 1488 O O . ARG B 1 69 ? 7.496 23.25 5.223 1 96.25 69 ARG B O 1
ATOM 1495 N N . GLU B 1 70 ? 7.98 25.266 4.426 1 95.25 70 GLU B N 1
ATOM 1496 C CA . GLU B 1 70 ? 7.828 25.922 5.727 1 95.25 70 GLU B CA 1
ATOM 1497 C C . GLU B 1 70 ? 6.457 25.625 6.332 1 95.25 70 GLU B C 1
ATOM 1499 O O . GLU B 1 70 ? 6.352 25.328 7.523 1 95.25 70 GLU B O 1
ATOM 1504 N N . GLU B 1 71 ? 5.5 25.828 5.484 1 93.94 71 GLU B N 1
ATOM 1505 C CA . GLU B 1 71 ? 4.137 25.594 5.961 1 93.94 71 GLU B CA 1
ATOM 1506 C C . GLU B 1 71 ? 3.982 24.203 6.535 1 93.94 71 GLU B C 1
ATOM 1508 O O . GLU B 1 71 ? 3.383 24.016 7.598 1 93.94 71 GLU B O 1
ATOM 1513 N N . HIS B 1 72 ? 4.5 23.172 5.91 1 95.38 72 HIS B N 1
ATOM 1514 C CA . HIS B 1 72 ? 4.391 21.781 6.348 1 95.38 72 HIS B CA 1
ATOM 1515 C C . HIS B 1 72 ? 5.172 21.547 7.633 1 95.38 72 HIS B C 1
ATOM 1517 O O . HIS B 1 72 ? 4.652 20.953 8.578 1 95.38 72 HIS B O 1
ATOM 1523 N N . VAL B 1 73 ? 6.367 22.062 7.68 1 95.5 73 VAL B N 1
ATOM 1524 C CA . VAL B 1 73 ? 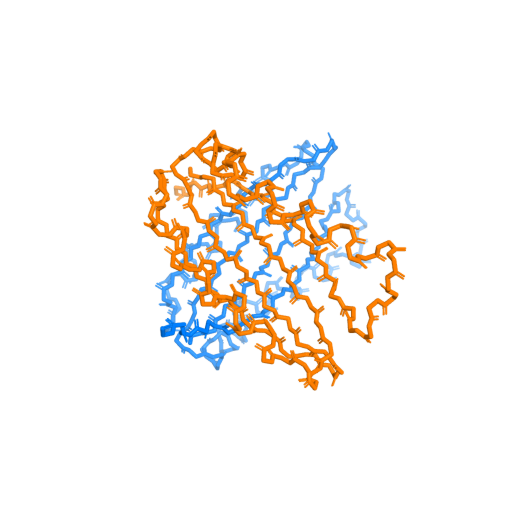7.238 21.875 8.836 1 95.5 73 VAL B CA 1
ATOM 1525 C C . VAL B 1 73 ? 6.613 22.547 10.062 1 95.5 73 VAL B C 1
ATOM 1527 O O . VAL B 1 73 ? 6.609 21.969 11.156 1 95.5 73 VAL B O 1
ATOM 1530 N N . GLU B 1 74 ? 6.074 23.703 9.875 1 94.94 74 GLU B N 1
ATOM 1531 C CA . GLU B 1 74 ? 5.453 24.422 10.984 1 94.94 74 GLU B CA 1
ATOM 1532 C C . GLU B 1 74 ? 4.223 23.688 11.5 1 94.94 74 GLU B C 1
ATOM 1534 O O . GLU B 1 74 ? 3.994 23.625 12.711 1 94.94 74 GLU B O 1
ATOM 1539 N N . GLU B 1 75 ? 3.477 23.125 10.547 1 92.5 75 GLU B N 1
ATOM 1540 C CA . GLU B 1 75 ? 2.309 22.359 10.945 1 92.5 75 GLU B CA 1
ATOM 1541 C C . GLU B 1 75 ? 2.709 21.156 11.805 1 92.5 75 GLU B C 1
ATOM 1543 O O . GLU B 1 75 ? 2.08 20.891 12.836 1 92.5 75 GLU B O 1
ATOM 1548 N N . HIS B 1 76 ? 3.711 20.453 11.438 1 92.94 76 HIS B N 1
ATOM 1549 C CA . HIS B 1 76 ? 4.172 19.297 12.195 1 92.94 76 HIS B CA 1
ATOM 1550 C C . HIS B 1 76 ? 4.773 19.719 13.531 1 92.94 76 HIS B C 1
ATOM 1552 O O . HIS B 1 76 ? 4.59 19.031 14.539 1 92.94 76 HIS B O 1
ATOM 1558 N N . LYS B 1 77 ? 5.414 20.906 13.586 1 92.25 77 LYS B N 1
ATOM 1559 C CA . LYS B 1 77 ? 5.945 21.453 14.828 1 92.25 77 LYS B CA 1
ATOM 1560 C C . LYS B 1 77 ? 4.824 21.734 15.828 1 92.25 77 LYS B C 1
ATOM 1562 O O . LYS B 1 77 ? 4.934 21.391 17 1 92.25 77 LYS B O 1
ATOM 1567 N N . GLU B 1 78 ? 3.855 22.328 15.336 1 90.88 78 GLU B N 1
ATOM 1568 C CA . GLU B 1 78 ? 2.717 22.672 16.188 1 90.88 78 GLU B CA 1
ATOM 1569 C C . GLU B 1 78 ? 2.027 21.406 16.703 1 90.88 78 GLU B C 1
ATOM 1571 O O . GLU B 1 78 ? 1.636 21.344 17.875 1 90.88 78 GLU B O 1
ATOM 1576 N N . MET B 1 79 ? 1.918 20.359 15.867 1 88.06 79 MET B N 1
ATOM 1577 C CA . MET B 1 79 ? 1.314 19.078 16.266 1 88.06 79 MET B CA 1
ATOM 1578 C C . MET B 1 79 ? 2.133 18.406 17.359 1 88.06 79 MET B C 1
ATOM 1580 O O . MET B 1 79 ? 1.574 17.891 18.328 1 88.06 79 MET B O 1
ATOM 1584 N N . ASN B 1 80 ? 3.422 18.531 17.188 1 87.31 80 ASN B N 1
ATOM 1585 C CA . ASN B 1 80 ? 4.312 17.891 18.141 1 87.31 80 ASN B CA 1
ATOM 1586 C C . ASN B 1 80 ? 4.285 18.609 19.484 1 87.31 80 ASN B C 1
ATOM 1588 O O . ASN B 1 80 ? 4.363 17.969 20.547 1 87.31 80 ASN B O 1
ATOM 1592 N N . LYS B 1 81 ? 4.074 19.891 19.5 1 87.44 81 LYS B N 1
ATOM 1593 C CA . LYS B 1 81 ? 3.949 20.672 20.734 1 87.44 81 LYS B CA 1
ATOM 1594 C C . LYS B 1 81 ? 2.66 20.328 21.469 1 87.44 81 LYS B C 1
ATOM 1596 O O . LYS B 1 81 ? 2.662 20.188 22.703 1 87.44 81 LYS B O 1
ATOM 1601 N N . LYS B 1 82 ? 1.695 20.188 20.719 1 85.06 82 LYS B N 1
ATOM 1602 C CA . LYS B 1 82 ? 0.406 19.859 21.312 1 85.06 82 LYS B CA 1
ATOM 1603 C C . LYS B 1 82 ? 0.425 18.469 21.938 1 85.06 82 LYS B C 1
ATOM 1605 O O . LYS B 1 82 ? -0.16 18.234 22.984 1 85.06 82 LYS B O 1
ATOM 1610 N N . LYS B 1 83 ? 1.066 17.578 21.297 1 81.56 83 LYS B N 1
ATOM 1611 C CA . LYS B 1 83 ? 1.182 16.219 21.797 1 81.56 83 LYS B CA 1
ATOM 1612 C C . LYS B 1 83 ? 1.949 16.172 23.125 1 81.56 83 LYS B C 1
ATOM 1614 O O . LYS B 1 83 ? 1.681 15.336 23.984 1 81.56 83 LYS B O 1
ATOM 1619 N N . LYS B 1 84 ? 2.787 17.047 23.391 1 82.31 84 LYS B N 1
ATOM 1620 C CA . LYS B 1 84 ? 3.635 17.078 24.578 1 82.31 84 LYS B CA 1
ATOM 1621 C C . LYS B 1 84 ? 2.891 17.672 25.781 1 82.31 84 LYS B C 1
ATOM 1623 O O . LYS B 1 84 ? 3.211 17.359 26.922 1 82.31 84 LYS B O 1
ATOM 1628 N N . VAL B 1 85 ? 2.029 18.391 25.469 1 81 85 VAL B N 1
ATOM 1629 C CA . VAL B 1 85 ? 1.397 19.141 26.547 1 81 85 VAL B CA 1
ATOM 1630 C C . VAL B 1 85 ? 0.074 18.484 26.922 1 81 85 VAL B C 1
ATOM 1632 O O . VAL B 1 85 ? -0.33 18.516 28.094 1 81 85 VAL B O 1
ATOM 1635 N N . GLU B 1 86 ? -0.673 17.984 25.938 1 71.94 86 GLU B N 1
ATOM 1636 C CA . GLU B 1 86 ? -1.971 17.359 26.172 1 71.94 86 GLU B CA 1
ATOM 1637 C C . GLU B 1 86 ? -2.012 15.938 25.609 1 71.94 86 GLU B C 1
ATOM 1639 O O . GLU B 1 86 ? -1.514 15.688 24.5 1 71.94 86 GLU B O 1
ATOM 1644 N N . GLU B 1 87 ? -2.209 14.992 26.453 1 66.44 87 GLU B N 1
ATOM 1645 C CA . GLU B 1 87 ? -2.451 13.688 25.844 1 66.44 87 GLU B CA 1
ATOM 1646 C C . GLU B 1 87 ? -3.662 13.727 24.922 1 66.44 87 GLU B C 1
ATOM 1648 O O . GLU B 1 87 ? -4.773 14.023 25.359 1 66.44 87 GLU B O 1
ATOM 1653 N N . PRO B 1 88 ? -3.295 13.578 23.828 1 66.5 88 PRO B N 1
ATOM 1654 C CA . PRO B 1 88 ? -4.473 13.656 22.953 1 66.5 88 PRO B CA 1
ATOM 1655 C C . PRO B 1 88 ? -5.539 12.625 23.312 1 66.5 88 PRO B C 1
ATOM 1657 O O . PRO B 1 88 ? -5.207 11.477 23.641 1 66.5 88 PRO B O 1
ATOM 1660 N N . ALA B 1 89 ? -6.641 13.102 23.406 1 75.81 89 ALA B N 1
ATOM 1661 C CA . ALA B 1 89 ? -7.766 12.203 23.672 1 75.81 89 ALA B CA 1
ATOM 1662 C C . ALA B 1 89 ? -7.918 11.172 22.562 1 75.81 89 ALA B C 1
ATOM 1664 O O . ALA B 1 89 ? -8.336 10.039 22.812 1 75.81 89 ALA B O 1
ATOM 1665 N N . VAL B 1 90 ? -7.391 11.594 21.391 1 88.44 90 VAL B N 1
ATOM 1666 C CA . VAL B 1 90 ? -7.559 10.719 20.234 1 88.44 90 VAL B CA 1
ATOM 1667 C C . VAL B 1 90 ? -6.195 10.406 19.609 1 88.44 90 VAL B C 1
ATOM 1669 O O . VAL B 1 90 ? -5.457 11.312 19.234 1 88.44 90 VAL B O 1
ATOM 1672 N N . LYS B 1 91 ? -5.887 9.234 19.594 1 91.5 91 LYS B N 1
ATOM 1673 C CA . LYS B 1 91 ? -4.594 8.797 19.078 1 91.5 91 LYS B CA 1
ATOM 1674 C C . LYS B 1 91 ? -4.715 8.336 17.625 1 91.5 91 LYS B C 1
ATOM 1676 O O . LYS B 1 91 ? -5.633 7.586 17.281 1 91.5 91 LYS B O 1
ATOM 1681 N N . ILE B 1 92 ? -3.756 8.852 16.781 1 95.81 92 ILE B N 1
ATOM 1682 C CA . ILE B 1 92 ? -3.652 8.414 15.398 1 95.81 92 ILE B CA 1
ATOM 1683 C C . ILE B 1 92 ? -2.365 7.613 15.203 1 95.81 92 ILE B C 1
ATOM 1685 O O . ILE B 1 92 ? -1.278 8.086 15.547 1 95.81 92 ILE B O 1
ATOM 1689 N N . LYS B 1 93 ? -2.49 6.434 14.766 1 97.19 93 LYS B N 1
ATOM 1690 C CA . LYS B 1 93 ? -1.326 5.641 14.375 1 97.19 93 LYS B CA 1
ATOM 1691 C C . LYS B 1 93 ? -0.896 5.957 12.945 1 97.19 93 LYS B C 1
ATOM 1693 O O . LYS B 1 93 ? -1.675 5.781 12.008 1 97.19 93 LYS B O 1
ATOM 1698 N N . LYS B 1 94 ? 0.278 6.383 12.773 1 97.88 94 LYS B N 1
ATOM 1699 C CA . LYS B 1 94 ? 0.81 6.738 11.461 1 97.88 94 LYS B CA 1
ATOM 1700 C C . LYS B 1 94 ? 1.88 5.746 11.016 1 97.88 94 LYS B C 1
ATOM 1702 O O . LYS B 1 94 ? 2.76 5.383 11.797 1 97.88 94 LYS B O 1
ATOM 1707 N N . THR B 1 95 ? 1.816 5.297 9.82 1 98.5 95 THR B N 1
ATOM 1708 C CA . THR B 1 95 ? 2.828 4.449 9.195 1 98.5 95 THR B CA 1
ATOM 1709 C C . THR B 1 95 ? 3.193 4.977 7.812 1 98.5 95 THR B C 1
ATOM 1711 O O . THR B 1 95 ? 2.314 5.223 6.984 1 98.5 95 THR B O 1
ATOM 1714 N N . LEU B 1 96 ? 4.469 5.133 7.578 1 98.62 96 LEU B N 1
ATOM 1715 C CA . LEU B 1 96 ? 4.945 5.582 6.273 1 98.62 96 LEU B CA 1
ATOM 1716 C C . LEU B 1 96 ? 5.668 4.453 5.543 1 98.62 96 LEU B C 1
ATOM 1718 O O . LEU B 1 96 ? 6.512 3.771 6.129 1 98.62 96 LEU B O 1
ATOM 1722 N N . ARG B 1 97 ? 5.305 4.266 4.312 1 98.62 97 ARG B N 1
ATOM 1723 C CA . ARG B 1 97 ? 6.008 3.344 3.428 1 98.62 97 ARG B CA 1
ATOM 1724 C C . ARG B 1 97 ? 6.254 3.979 2.062 1 98.62 97 ARG B C 1
ATOM 1726 O O . ARG B 1 97 ? 5.328 4.5 1.438 1 98.62 97 ARG B O 1
ATOM 1733 N N . SER B 1 98 ? 7.441 3.838 1.584 1 98.81 98 SER B N 1
ATOM 1734 C CA . SER B 1 98 ? 7.746 4.383 0.265 1 98.81 98 SER B CA 1
ATOM 1735 C C . SER B 1 98 ? 8.258 3.299 -0.676 1 98.81 98 SER B C 1
ATOM 1737 O O . SER B 1 98 ? 8.844 2.309 -0.232 1 98.81 98 SER B O 1
ATOM 1739 N N . PHE B 1 99 ? 8.078 3.551 -1.945 1 98.88 99 PHE B N 1
ATOM 1740 C CA . PHE B 1 99 ? 8.438 2.609 -2.998 1 98.88 99 PHE B CA 1
ATOM 1741 C C . PHE B 1 99 ? 8.875 3.35 -4.258 1 98.88 99 PHE B C 1
ATOM 1743 O O . PHE B 1 99 ? 8.766 4.574 -4.336 1 98.88 99 PHE B O 1
ATOM 1750 N N . GLU B 1 100 ? 9.383 2.566 -5.137 1 98.69 100 GLU B N 1
ATOM 1751 C CA . GLU B 1 100 ? 9.555 2.973 -6.527 1 98.69 100 GLU B CA 1
ATOM 1752 C C . GLU B 1 100 ? 8.75 2.084 -7.469 1 98.69 100 GLU B C 1
ATOM 1754 O O . GLU B 1 100 ? 8.703 0.864 -7.293 1 98.69 100 GLU B O 1
ATOM 1759 N N . THR B 1 101 ? 8.094 2.709 -8.438 1 98.62 101 THR B N 1
ATOM 1760 C CA . THR B 1 101 ? 7.395 1.875 -9.414 1 98.62 101 THR B CA 1
ATOM 1761 C C . THR B 1 101 ? 8.391 1.106 -10.281 1 98.62 101 THR B C 1
ATOM 1763 O O . THR B 1 101 ? 9.445 1.633 -10.633 1 98.62 101 THR B O 1
ATOM 1766 N N . LEU B 1 102 ? 8.008 -0.089 -10.539 1 97.88 102 LEU B N 1
ATOM 1767 C CA . LEU B 1 102 ? 8.836 -0.958 -11.367 1 97.88 102 LEU B CA 1
ATOM 1768 C C . LEU B 1 102 ? 8.148 -1.264 -12.695 1 97.88 102 LEU B C 1
ATOM 1770 O O . LEU B 1 102 ? 7.02 -1.762 -12.711 1 97.88 102 LEU B O 1
ATOM 1774 N N . GLU B 1 103 ? 8.75 -0.921 -13.789 1 95.44 103 GLU B N 1
ATOM 1775 C CA . GLU B 1 103 ? 8.211 -1.3 -15.086 1 95.44 103 GLU B CA 1
ATOM 1776 C C . GLU B 1 103 ? 8.445 -2.781 -15.375 1 95.44 103 GLU B C 1
ATOM 1778 O O . GLU B 1 103 ? 9.586 -3.234 -15.445 1 95.44 103 GLU B O 1
ATOM 1783 N N . ILE B 1 104 ? 7.379 -3.414 -15.539 1 92.31 104 ILE B N 1
ATOM 1784 C CA . ILE B 1 104 ? 7.465 -4.844 -15.828 1 92.31 104 ILE B CA 1
ATOM 1785 C C . ILE B 1 104 ? 7.277 -5.082 -17.328 1 92.31 104 ILE B C 1
ATOM 1787 O O . ILE B 1 104 ? 6.27 -4.676 -17.906 1 92.31 104 ILE B O 1
ATOM 1791 N N . ASP B 1 105 ? 8.227 -5.68 -18.047 1 83.12 105 ASP B N 1
ATOM 1792 C CA . ASP B 1 105 ? 8.211 -5.926 -19.484 1 83.12 105 ASP B CA 1
ATOM 1793 C C . ASP B 1 105 ? 7.469 -7.219 -19.812 1 83.12 105 ASP B C 1
ATOM 1795 O O . ASP B 1 105 ? 7.445 -8.148 -19 1 83.12 105 ASP B O 1
#